Protein 1SHU (pdb70)

B-factor: mean 19.74, std 8.54, range [7.62, 65.79]

Radius of gyration: 14.67 Å; Cα contacts (8 Å, |Δi|>4): 367; chains: 1; bounding box: 39×36×39 Å

Solvent-accessible surface area: 8535 Å² total; per-residue (Å²): 156,75,101,165,48,3,10,0,0,0,0,0,0,43,0,34,54,0,39,144,13,18,96,31,0,20,58,7,0,52,68,0,7,117,112,13,85,54,106,96,12,91,0,0,0,0,1,0,2,48,100,23,59,64,54,8,82,35,19,19,74,61,51,131,8,63,100,2,21,94,31,0,124,168,26,92,19,107,42,103,17,60,0,33,61,0,0,113,35,0,6,92,25,0,120,191,44,34,8,132,190,27,18,5,3,0,0,0,0,0,0,1,78,34,111,66,121,12,36,69,98,0,56,131,18,0,143,56,0,80,70,21,40,5,27,0,3,0,0,2,0,69,107,45,88,82,54,12,0,43,125,0,3,59,45,139,139,37,16,34,38,28,119,46,70,146,84,4,24,129,21,0,27,80,33,1,79,91,46,31,88

Sequence (181 aa):
SCRRAFDLYFVLDKSGSVANNWIEIYNFVQQLAERFVSPEMRLSFIVFSSQATIILPLTGDRGKISKGLEDLKRVSPVGETYIHEGLKLANEQIQKAGGLKTSSIIIALTDGKLDGLVPSYAEKEAKISRSLGASVYCVGVLDFEQAQLERIADSKEQVFPVKGGFQALKGIINSILAQSC

Structure (mmCIF, N/CA/C/O backbone):
data_1SHU
#
_entry.id   1SHU
#
_cell.length_a   57.419
_cell.length_b   57.419
_cell.length_c   111.459
_cell.angle_alpha   90.00
_cell.angle_beta   90.00
_cell.angle_gamma   90.00
#
_symmetry.space_group_name_H-M   'P 41 21 2'
#
loop_
_entity.id
_entity.type
_entity.pdbx_description
1 polymer 'Anthrax toxin receptor 2'
2 non-polymer 'MAGNESIUM ION'
3 water water
#
loop_
_atom_site.group_PDB
_atom_site.id
_atom_site.type_symbol
_atom_site.label_atom_id
_atom_site.label_alt_id
_atom_site.label_comp_id
_atom_site.label_asym_id
_atom_site.label_entity_id
_atom_site.label_seq_id
_atom_site.pdbx_PDB_ins_code
_atom_site.Cartn_x
_atom_site.Cartn_y
_atom_site.Cartn_z
_atom_site.occupancy
_atom_site.B_iso_or_equiv
_atom_site.auth_seq_id
_atom_site.auth_comp_id
_atom_site.auth_asym_id
_atom_site.auth_atom_id
_atom_site.pdbx_PDB_model_num
ATOM 1 N N . SER A 1 2 ? 45.005 19.184 -21.303 1.00 19.31 38 SER X N 1
ATOM 2 C CA . SER A 1 2 ? 46.478 18.957 -21.191 1.00 17.49 38 SER X CA 1
ATOM 3 C C . SER A 1 2 ? 46.905 18.285 -19.898 1.00 16.73 38 SER X C 1
ATOM 4 O O . SER A 1 2 ? 46.186 18.326 -18.891 1.00 18.30 38 SER X O 1
ATOM 7 N N . CYS A 1 3 ? 48.108 17.722 -19.889 1.00 15.15 39 CYS X N 1
ATOM 8 C CA . CYS A 1 3 ? 48.641 17.074 -18.700 1.00 14.19 39 CYS X CA 1
ATOM 9 C C . CYS A 1 3 ? 48.903 18.108 -17.601 1.00 14.78 39 CYS X C 1
ATOM 10 O O . CYS A 1 3 ? 49.151 19.276 -17.889 1.00 15.33 39 CYS X O 1
ATOM 13 N N . ARG A 1 4 ? 48.811 17.663 -16.348 1.00 15.37 40 ARG X N 1
ATOM 14 C CA . ARG A 1 4 ? 48.967 18.538 -15.187 1.00 16.40 40 ARG X CA 1
ATOM 15 C C . ARG A 1 4 ? 50.057 18.034 -14.275 1.00 16.32 40 ARG X C 1
ATOM 16 O O . ARG A 1 4 ? 50.381 16.873 -14.292 1.00 16.46 40 ARG X O 1
ATOM 24 N N . ARG A 1 5 ? 50.644 18.941 -13.479 1.00 17.14 41 ARG X N 1
ATOM 25 C CA . ARG A 1 5 ? 51.558 18.557 -12.417 1.00 17.96 41 ARG X CA 1
ATOM 26 C C . ARG A 1 5 ? 51.012 18.895 -11.021 1.00 18.52 41 ARG X C 1
ATOM 27 O O . ARG A 1 5 ? 51.409 18.258 -10.070 1.00 21.68 41 ARG X O 1
ATOM 35 N N . ALA A 1 6 ? 50.148 19.887 -10.909 1.00 19.30 42 ALA X N 1
ATOM 36 C CA . ALA A 1 6 ? 49.650 20.361 -9.599 1.00 19.74 42 ALA X CA 1
ATOM 37 C C . ALA A 1 6 ? 48.286 19.741 -9.306 1.00 19.49 42 ALA X C 1
ATOM 38 O O . ALA A 1 6 ? 47.377 19.913 -10.091 1.00 20.28 42 ALA X O 1
ATOM 40 N N . PHE A 1 7 ? 48.174 19.032 -8.180 1.00 18.97 43 PHE X N 1
ATOM 41 C CA . PHE A 1 7 ? 46.900 18.499 -7.712 1.00 18.09 43 PHE X CA 1
ATOM 42 C C . PHE A 1 7 ? 46.683 18.841 -6.253 1.00 17.39 43 PHE X C 1
ATOM 43 O O . PHE A 1 7 ? 47.596 18.720 -5.443 1.00 18.01 43 PHE X O 1
ATOM 51 N N . ASP A 1 8 ? 45.430 19.133 -5.937 1.00 16.97 44 ASP X N 1
ATOM 52 C CA . ASP A 1 8 ? 44.987 19.357 -4.565 1.00 16.31 44 ASP X CA 1
ATOM 53 C C . ASP A 1 8 ? 44.011 18.214 -4.229 1.00 15.14 44 ASP X C 1
ATOM 54 O O . ASP A 1 8 ? 42.954 18.094 -4.874 1.00 14.83 44 ASP X O 1
ATOM 59 N N . LEU A 1 9 ? 44.410 17.411 -3.253 1.00 15.43 45 LEU X N 1
ATOM 60 C CA . LEU A 1 9 ? 43.654 16.210 -2.825 1.00 14.52 45 LEU X CA 1
ATOM 61 C C . LEU A 1 9 ? 42.950 16.443 -1.487 1.00 14.19 45 LEU X C 1
ATOM 62 O O . LEU A 1 9 ? 43.613 16.626 -0.464 1.00 15.28 45 LEU X O 1
ATOM 67 N N . TYR A 1 10 ? 41.615 16.392 -1.531 1.00 12.88 46 TYR X N 1
ATOM 68 C CA . TYR A 1 10 ? 40.735 16.588 -0.362 1.00 12.89 46 TYR X CA 1
ATOM 69 C C . TYR A 1 10 ? 40.186 15.242 0.097 1.00 12.34 46 TYR X C 1
ATOM 70 O O . TYR A 1 10 ? 39.375 14.637 -0.614 1.00 12.90 46 TYR X O 1
ATOM 79 N N . PHE A 1 11 ? 40.651 14.750 1.231 1.00 12.66 47 PHE X N 1
ATOM 80 C CA . PHE A 1 11 ? 40.158 13.514 1.859 1.00 12.49 47 PHE X CA 1
ATOM 81 C C . PHE A 1 11 ? 38.972 13.877 2.739 1.00 12.22 47 PHE X C 1
ATOM 82 O O . PHE A 1 11 ? 39.129 14.634 3.710 1.00 12.63 47 PHE X O 1
ATOM 90 N N . VAL A 1 12 ? 37.808 13.318 2.417 1.00 10.60 48 VAL X N 1
ATOM 91 C CA . VAL A 1 12 ? 36.551 13.576 3.146 1.00 10.52 48 VAL X CA 1
ATOM 92 C C . VAL A 1 12 ? 36.210 12.280 3.853 1.00 10.92 48 VAL X C 1
ATOM 93 O O . VAL A 1 12 ? 35.796 11.306 3.210 1.00 9.95 48 VAL X O 1
ATOM 97 N N . LEU A 1 13 ? 36.455 12.236 5.168 1.00 10.49 49 LEU X N 1
ATOM 98 C CA . LEU A 1 13 ? 36.538 10.985 5.891 1.00 10.80 49 LEU X CA 1
ATOM 99 C C . LEU A 1 13 ? 35.387 10.804 6.874 1.00 10.37 49 LEU X C 1
ATOM 100 O O . LEU A 1 13 ? 35.171 11.628 7.768 1.00 11.05 49 LEU X O 1
ATOM 105 N N . ASP A 1 14 ? 34.655 9.708 6.685 1.00 9.35 50 ASP X N 1
ATOM 106 C CA . ASP A 1 14 ? 33.531 9.303 7.547 1.00 10.17 50 ASP X CA 1
ATOM 107 C C . ASP A 1 14 ? 34.069 8.852 8.903 1.00 10.42 50 ASP X C 1
ATOM 108 O O . ASP A 1 14 ? 34.775 7.843 8.985 1.00 11.25 50 ASP X O 1
ATOM 113 N N . LYS A 1 15 ? 33.696 9.573 9.970 1.00 10.58 51 LYS X N 1
ATOM 114 C CA . LYS A 1 15 ? 33.942 9.127 11.344 1.00 11.58 51 LYS X CA 1
ATOM 115 C C . LYS A 1 15 ? 32.618 8.950 12.100 1.00 11.94 51 LYS X C 1
ATOM 116 O O . LYS A 1 15 ? 32.529 9.188 13.319 1.00 12.82 51 LYS X O 1
ATOM 122 N N . SER A 1 16 ? 31.595 8.514 11.382 1.00 10.64 52 SER X N 1
ATOM 123 C CA . SER A 1 16 ? 30.321 8.178 12.022 1.00 10.08 52 SER X CA 1
ATOM 124 C C . SER A 1 16 ? 30.400 6.845 12.762 1.00 10.73 52 SER X C 1
ATOM 125 O O . SER A 1 16 ? 31.299 6.058 12.578 1.00 11.60 52 SER X O 1
ATOM 128 N N . GLY A 1 17 ? 29.422 6.589 13.624 1.00 11.49 53 GLY X N 1
ATOM 129 C CA . GLY A 1 17 ? 29.432 5.368 14.396 1.00 11.31 53 GLY X CA 1
ATOM 130 C C . GLY A 1 17 ? 29.458 4.092 13.580 1.00 11.30 53 GLY X C 1
ATOM 131 O O . GLY A 1 17 ? 29.999 3.063 14.022 1.00 13.43 53 GLY X O 1
ATOM 132 N N . SER A 1 18 ? 28.839 4.101 12.400 1.00 10.56 54 SER X N 1
ATOM 133 C CA . SER A 1 18 ? 28.770 2.901 11.579 1.00 10.59 54 SER X CA 1
ATOM 134 C C . SER A 1 18 ? 30.148 2.403 11.113 1.00 12.02 54 SER X C 1
ATOM 135 O O . SER A 1 18 ? 30.283 1.232 10.807 1.00 12.30 54 SER X O 1
ATOM 138 N N . VAL A 1 19 ? 31.134 3.288 11.020 1.00 13.49 55 VAL X N 1
ATOM 139 C CA . VAL A 1 19 ? 32.490 2.893 10.592 1.00 15.14 55 VAL X CA 1
ATOM 140 C C . VAL A 1 19 ? 33.483 2.744 11.750 1.00 16.88 55 VAL X C 1
ATOM 141 O O . VAL A 1 19 ? 34.680 2.578 11.517 1.00 18.97 55 VAL X O 1
ATOM 145 N N . ALA A 1 20 ? 33.035 2.790 13.004 1.00 17.72 56 ALA X N 1
ATOM 146 C CA . ALA A 1 20 ? 33.971 2.875 14.122 1.00 19.69 56 ALA X CA 1
ATOM 147 C C . ALA A 1 20 ? 34.976 1.723 14.150 1.00 20.89 56 ALA X C 1
ATOM 148 O O . ALA A 1 20 ? 36.173 1.953 14.393 1.00 22.77 56 ALA X O 1
ATOM 150 N N . ASN A 1 21 ? 34.498 0.519 13.865 1.00 21.85 57 ASN X N 1
ATOM 151 C CA . ASN A 1 21 ? 35.329 -0.689 13.925 1.00 22.94 57 ASN X CA 1
ATOM 152 C C . ASN A 1 21 ? 36.307 -0.806 12.759 1.00 22.72 57 ASN X C 1
ATOM 153 O O . ASN A 1 21 ? 37.185 -1.691 12.765 1.00 24.66 57 ASN X O 1
ATOM 158 N N . ASN A 1 22 ? 36.152 0.055 11.751 1.00 21.27 58 ASN X N 1
ATOM 159 C CA . ASN A 1 22 ? 37.029 0.057 10.568 1.00 21.47 58 ASN X CA 1
ATOM 160 C C . ASN A 1 22 ? 37.782 1.376 10.356 1.00 19.99 58 ASN X C 1
ATOM 161 O O . ASN A 1 22 ? 38.273 1.648 9.261 1.00 19.46 58 ASN X O 1
ATOM 166 N N . TRP A 1 23 ? 37.923 2.177 11.394 1.00 19.95 59 TRP X N 1
ATOM 167 C CA . TRP A 1 23 ? 38.601 3.459 11.260 1.00 19.24 59 TRP X CA 1
ATOM 168 C C . TRP A 1 23 ? 40.076 3.267 10.846 1.00 19.96 59 TRP X C 1
ATOM 169 O O . TRP A 1 23 ? 40.626 4.068 10.086 1.00 20.07 59 TRP X O 1
ATOM 180 N N . ILE A 1 24 ? 40.685 2.203 11.347 1.00 21.13 60 ILE X N 1
ATOM 181 C CA . ILE A 1 24 ? 42.048 1.826 10.966 1.00 21.83 60 ILE X CA 1
ATOM 182 C C . ILE A 1 24 ? 42.220 1.697 9.454 1.00 21.34 60 ILE X C 1
ATOM 183 O O . ILE A 1 24 ? 43.228 2.157 8.919 1.00 21.32 60 ILE X O 1
ATOM 188 N N . GLU A 1 25 ? 41.260 1.094 8.764 1.00 21.02 61 GLU X N 1
ATOM 189 C CA . GLU A 1 25 ? 41.328 0.955 7.299 1.00 20.83 61 GLU X CA 1
ATOM 190 C C . GLU A 1 25 ? 41.321 2.296 6.623 1.00 19.35 61 GLU X C 1
ATOM 191 O O . GLU A 1 25 ? 41.935 2.450 5.578 1.00 18.95 61 GLU X O 1
ATOM 197 N N . ILE A 1 26 ? 40.514 3.223 7.142 1.00 17.71 62 ILE X N 1
ATOM 198 C CA . ILE A 1 26 ? 40.386 4.557 6.577 1.00 16.85 62 ILE X CA 1
ATOM 199 C C . ILE A 1 26 ? 41.693 5.312 6.753 1.00 17.10 62 ILE X C 1
ATOM 200 O O . ILE A 1 26 ? 42.229 5.841 5.800 1.00 15.34 62 ILE X O 1
ATOM 205 N N . TYR A 1 27 ? 42.187 5.337 7.988 1.00 17.23 63 TYR X N 1
ATOM 206 C CA . TYR A 1 27 ? 43.451 5.958 8.311 1.00 17.83 63 TYR X CA 1
ATOM 207 C C . TYR A 1 27 ? 44.584 5.406 7.436 1.00 17.35 63 TYR X C 1
ATOM 208 O O . TYR A 1 27 ? 45.319 6.199 6.848 1.00 17.40 63 TYR X O 1
ATOM 217 N N . ASN A 1 28 ? 44.688 4.084 7.336 1.00 17.62 64 ASN X N 1
ATOM 218 C CA . ASN A 1 28 ? 45.758 3.438 6.565 1.00 18.94 64 ASN X CA 1
ATOM 219 C C . ASN A 1 28 ? 45.711 3.835 5.094 1.00 18.75 64 ASN X C 1
ATOM 220 O O . ASN A 1 28 ? 46.757 4.076 4.476 1.00 19.00 64 ASN X O 1
ATOM 225 N N . PHE A 1 29 ? 44.515 3.939 4.523 1.00 17.95 65 PHE X N 1
ATOM 226 C CA . PHE A 1 29 ? 44.387 4.381 3.130 1.00 17.09 65 PHE X CA 1
ATOM 227 C C . PHE A 1 29 ? 44.937 5.781 2.954 1.00 16.41 65 PHE X C 1
ATOM 228 O O . PHE A 1 29 ? 45.662 6.088 2.002 1.00 16.16 65 PHE X O 1
ATOM 236 N N . VAL A 1 30 ? 44.549 6.665 3.844 1.00 15.98 66 VAL X N 1
ATOM 237 C CA . VAL A 1 30 ? 44.965 8.053 3.790 1.00 15.89 66 VAL X CA 1
ATOM 238 C C . VAL A 1 30 ? 46.481 8.159 3.960 1.00 17.37 66 VAL X C 1
ATOM 239 O O . VAL A 1 30 ? 47.139 8.867 3.194 1.00 17.57 66 VAL X O 1
ATOM 243 N N . GLN A 1 31 ? 47.018 7.435 4.921 1.00 17.91 67 GLN X N 1
ATOM 244 C CA . GLN A 1 31 ? 48.462 7.494 5.150 1.00 18.60 67 GLN X CA 1
ATOM 245 C C . GLN A 1 31 ? 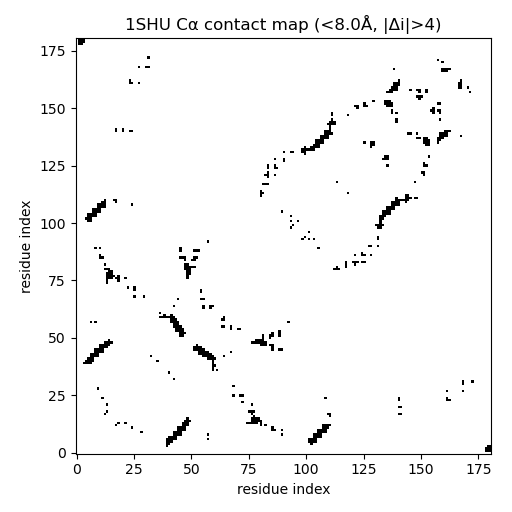49.202 6.974 3.912 1.00 19.00 67 GLN X C 1
ATOM 246 O O . GLN A 1 31 ? 50.203 7.561 3.499 1.00 18.45 67 GLN X O 1
ATOM 252 N N . GLN A 1 3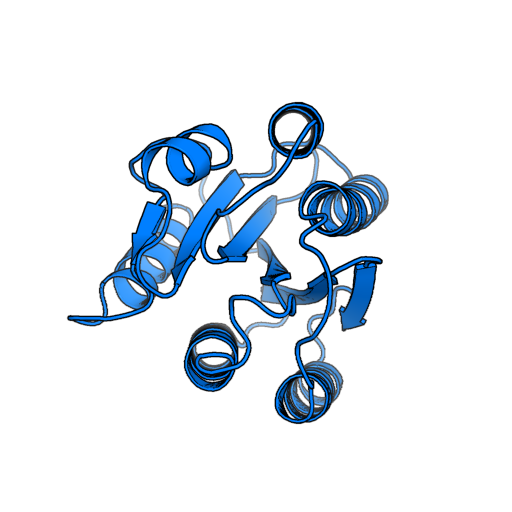2 ? 48.719 5.885 3.322 1.00 19.59 68 GLN X N 1
ATOM 253 C CA . GLN A 1 32 ? 49.386 5.302 2.144 1.00 20.48 68 GLN X CA 1
ATOM 254 C C . GLN A 1 32 ? 49.354 6.233 0.935 1.00 20.69 68 GLN X C 1
ATOM 255 O O . GLN A 1 32 ? 50.338 6.325 0.195 1.00 20.11 68 GLN X O 1
ATOM 261 N N . LEU A 1 33 ? 48.260 6.953 0.711 1.00 20.68 69 LEU X N 1
ATOM 262 C CA . LEU A 1 33 ? 48.196 7.849 -0.444 1.00 21.02 69 LEU X CA 1
ATOM 263 C C . LEU A 1 33 ? 49.053 9.090 -0.223 1.00 21.03 69 LEU X C 1
ATOM 264 O O . LEU A 1 33 ? 49.726 9.555 -1.141 1.00 20.61 69 LEU X O 1
ATOM 269 N N . ALA A 1 34 ? 49.077 9.587 1.007 1.00 21.69 70 ALA X N 1
ATOM 270 C CA . ALA A 1 34 ? 49.965 10.690 1.394 1.00 22.60 70 ALA X CA 1
ATOM 271 C C . ALA A 1 34 ? 51.433 10.324 1.181 1.00 23.29 70 ALA X C 1
ATOM 272 O O . ALA A 1 34 ? 52.220 11.131 0.676 1.00 23.53 70 ALA X O 1
ATOM 274 N N . GLU A 1 35 ? 51.763 9.083 1.522 1.00 23.69 71 GLU X N 1
ATOM 275 C CA . GLU A 1 35 ? 53.122 8.559 1.414 1.00 24.32 71 GLU X CA 1
ATOM 276 C C . GLU A 1 35 ? 53.532 8.510 -0.045 1.00 23.82 71 GLU X C 1
ATOM 277 O O . GLU A 1 35 ? 54.679 8.822 -0.378 1.00 23.90 71 GLU X O 1
ATOM 283 N N . ARG A 1 36 ? 52.595 8.110 -0.912 1.00 22.67 72 ARG X N 1
ATOM 284 C CA . ARG A 1 36 ? 52.846 8.052 -2.347 1.00 22.83 72 ARG X CA 1
ATOM 285 C C . ARG A 1 36 ? 53.133 9.423 -2.970 1.00 23.30 72 ARG X C 1
ATOM 286 O O . ARG A 1 36 ? 53.997 9.543 -3.832 1.00 22.82 72 ARG X O 1
ATOM 294 N N . PHE A 1 37 ? 52.400 10.444 -2.551 1.00 24.31 73 PHE X N 1
ATOM 295 C CA . PHE A 1 37 ? 52.449 11.744 -3.195 1.00 25.89 73 PHE X CA 1
ATOM 296 C C . PHE A 1 37 ? 53.024 12.801 -2.261 1.00 27.54 73 PHE X C 1
ATOM 297 O O . PHE A 1 37 ? 52.275 13.413 -1.496 1.00 27.26 73 PHE X O 1
ATOM 305 N N . VAL A 1 38 ? 54.338 13.030 -2.358 1.00 29.60 74 VAL X N 1
ATOM 306 C CA . VAL A 1 38 ? 55.070 13.900 -1.433 1.00 31.66 74 VAL X CA 1
ATOM 307 C C . VAL A 1 38 ? 55.505 15.273 -2.046 1.00 33.15 74 VAL X C 1
ATOM 308 O O . VAL A 1 38 ? 55.876 16.185 -1.308 1.00 33.97 74 VAL X O 1
ATOM 312 N N . SER A 1 39 ? 55.414 15.441 -3.363 1.00 34.37 75 SER X N 1
ATOM 313 C CA . SER A 1 39 ? 55.712 16.732 -4.011 1.00 35.16 75 SER X CA 1
ATOM 314 C C . SER A 1 39 ? 54.951 17.896 -3.378 1.00 35.37 75 SER X C 1
ATOM 315 O O . SER A 1 39 ? 53.819 17.724 -2.940 1.00 35.64 75 SER X O 1
ATOM 318 N N . PRO A 1 40 ? 55.545 19.091 -3.349 1.00 35.47 76 PRO X N 1
ATOM 319 C CA . PRO A 1 40 ? 54.854 20.269 -2.821 1.00 35.22 76 PRO X CA 1
ATOM 320 C C . PRO A 1 40 ? 53.708 20.727 -3.702 1.00 34.45 76 PRO X C 1
ATOM 321 O O . PRO A 1 40 ? 52.757 21.340 -3.190 1.00 35.04 76 PRO X O 1
ATOM 325 N N . GLU A 1 41 ? 53.827 20.467 -5.008 1.00 33.76 77 GLU X N 1
ATOM 326 C CA . GLU A 1 41 ? 52.735 20.677 -5.949 1.00 32.61 77 GLU X CA 1
ATOM 327 C C . GLU A 1 41 ? 51.595 19.661 -5.765 1.00 30.24 77 GLU X C 1
ATOM 328 O O . GLU A 1 41 ? 50.570 19.799 -6.421 1.00 29.42 77 GLU X O 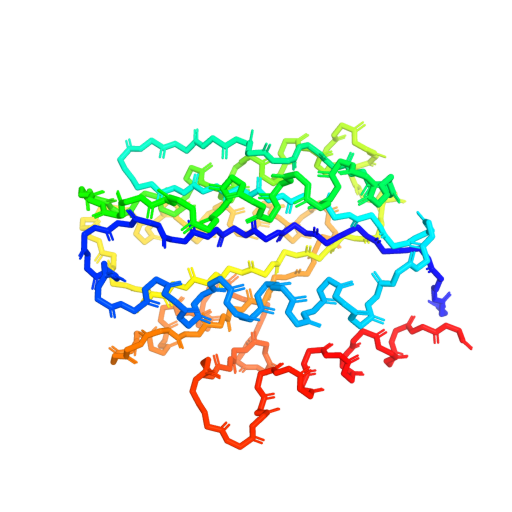1
ATOM 334 N N . MET A 1 42 ? 51.784 18.655 -4.900 1.00 27.99 78 MET X N 1
ATOM 335 C CA . MET A 1 42 ? 50.674 17.820 -4.383 1.00 26.19 78 MET X CA 1
ATOM 336 C C . MET A 1 42 ? 50.196 18.225 -2.973 1.00 24.40 78 MET X C 1
ATOM 337 O O . MET A 1 42 ? 50.691 17.704 -1.974 1.00 26.19 78 MET X O 1
ATOM 342 N N . ARG A 1 43 ? 49.202 19.084 -2.899 1.00 21.05 79 ARG X N 1
ATOM 343 C CA . ARG A 1 43 ? 48.705 19.569 -1.599 1.00 19.08 79 ARG X CA 1
ATOM 344 C C . ARG A 1 43 ? 47.601 18.638 -1.122 1.00 18.25 79 ARG X C 1
ATOM 345 O O . ARG A 1 43 ? 46.774 18.207 -1.931 1.00 18.76 79 ARG X O 1
ATOM 353 N N . LEU A 1 44 ? 47.594 18.404 0.187 1.00 17.26 80 LEU X N 1
ATOM 354 C CA . LEU A 1 44 ? 46.572 17.572 0.865 1.00 16.34 80 LEU X CA 1
ATOM 355 C C . LEU A 1 44 ? 45.773 18.358 1.873 1.00 16.82 80 LEU X C 1
ATOM 356 O O . LEU A 1 44 ? 46.332 19.216 2.582 1.00 17.88 80 LEU X O 1
ATOM 361 N N . SER A 1 45 ? 44.495 17.978 2.009 1.00 15.71 81 SER X N 1
ATOM 362 C CA . SER A 1 45 ? 43.589 18.438 3.083 1.00 15.18 81 SER X CA 1
ATOM 363 C C . SER A 1 45 ? 42.825 17.242 3.663 1.00 16.20 81 SER X C 1
ATOM 364 O O . SER A 1 45 ? 42.398 16.380 2.914 1.00 16.60 81 SER X O 1
ATOM 367 N N . PHE A 1 46 ? 42.721 17.177 4.989 1.00 15.07 82 PHE X N 1
ATOM 368 C CA . PHE A 1 46 ? 41.931 16.135 5.683 1.00 14.97 82 PHE X CA 1
ATOM 369 C C . PHE A 1 46 ? 40.693 16.763 6.314 1.00 15.06 82 PHE X C 1
ATOM 370 O O . PHE A 1 46 ? 40.786 17.734 7.101 1.00 15.22 82 PHE X O 1
ATOM 378 N N . ILE A 1 47 ? 39.533 16.208 5.995 1.00 14.37 83 ILE X N 1
ATOM 379 C CA . ILE A 1 47 ? 38.236 16.631 6.512 1.00 14.13 83 ILE X CA 1
ATOM 380 C C . ILE A 1 47 ? 37.570 15.414 7.126 1.00 13.94 83 ILE X C 1
ATOM 381 O O . ILE A 1 47 ? 37.628 14.329 6.565 1.00 14.02 83 ILE X O 1
ATOM 386 N N . VAL A 1 48 ? 37.009 15.585 8.326 1.00 12.92 84 VAL X N 1
ATOM 387 C CA . VAL A 1 48 ? 36.223 14.504 8.933 1.00 13.37 84 VAL X CA 1
ATOM 388 C C . VAL A 1 48 ? 34.774 14.939 9.114 1.00 12.83 84 VAL X C 1
ATOM 389 O O . VAL A 1 48 ? 34.457 16.133 9.202 1.00 13.13 84 VAL X O 1
ATOM 393 N N . PHE A 1 49 ? 33.870 13.943 9.093 1.00 11.34 85 PHE X N 1
ATOM 394 C CA . PHE A 1 49 ? 32.447 14.243 9.294 1.00 10.66 85 PHE X CA 1
ATOM 395 C C . PHE A 1 49 ? 31.747 13.118 10.033 1.00 10.97 85 PHE X C 1
ATOM 396 O O . PHE A 1 49 ? 32.036 11.952 9.862 1.00 10.87 85 PHE X O 1
ATOM 404 N N . SER A 1 50 ? 30.842 13.541 10.893 1.00 10.80 86 SER X N 1
ATOM 405 C CA . SER A 1 50 ? 29.807 12.665 11.461 1.00 11.11 86 SER X CA 1
ATOM 406 C C . SER A 1 50 ? 28.518 13.497 11.563 1.00 10.96 86 SER X C 1
ATOM 407 O O . SER A 1 50 ? 27.879 13.770 10.552 1.00 10.94 86 SER X O 1
ATOM 410 N N . SER A 1 51 ? 28.136 13.933 12.771 1.00 11.97 87 SER X N 1
ATOM 411 C CA . SER A 1 51 ? 26.973 14.804 12.925 1.00 13.19 87 SER X CA 1
ATOM 412 C C . SER A 1 51 ? 27.357 16.282 12.766 1.00 14.57 87 SER X C 1
ATOM 413 O O . SER A 1 51 ? 26.511 17.169 12.866 1.00 15.34 87 SER X O 1
ATOM 416 N N . GLN A 1 52 ? 28.655 16.516 12.551 1.00 15.94 88 GLN X N 1
ATOM 417 C CA . GLN A 1 52 ? 29.208 17.820 12.210 1.00 17.12 88 GLN X CA 1
ATOM 418 C C . GLN A 1 52 ? 30.512 17.537 11.440 1.00 17.69 88 GLN X C 1
ATOM 419 O O . GLN A 1 52 ? 31.032 16.423 11.494 1.00 19.33 88 GLN X O 1
ATOM 425 N N . ALA A 1 53 ? 31.043 18.534 10.743 1.00 16.22 89 ALA X N 1
ATOM 426 C CA . ALA A 1 53 ? 32.241 18.298 9.945 1.00 15.41 89 ALA X CA 1
ATOM 427 C C . ALA A 1 53 ? 33.306 19.306 10.329 1.00 16.10 89 ALA X C 1
ATOM 428 O O . ALA A 1 53 ? 32.964 20.414 10.719 1.00 17.52 89 ALA X O 1
ATOM 430 N N . THR A 1 54 ? 34.571 18.908 10.224 1.00 16.13 90 THR X N 1
ATOM 431 C CA . THR A 1 54 ? 35.695 19.778 10.542 1.00 18.24 90 THR X CA 1
ATOM 432 C C . THR A 1 54 ? 36.883 19.513 9.623 1.00 18.36 90 THR X C 1
ATOM 433 O O . THR A 1 54 ? 37.162 18.384 9.236 1.00 16.70 90 THR X O 1
ATOM 437 N N . ILE A 1 55 ? 37.591 20.594 9.328 1.00 19.49 91 ILE X N 1
ATOM 438 C CA . ILE A 1 55 ? 38.847 20.565 8.600 1.00 20.38 91 ILE X CA 1
ATOM 439 C C . ILE A 1 55 ? 39.967 20.262 9.594 1.00 20.06 91 ILE X C 1
ATOM 440 O O . ILE A 1 55 ? 40.363 21.151 10.375 1.00 22.47 91 ILE X O 1
ATOM 445 N N . ILE A 1 56 ? 40.437 19.024 9.638 1.00 20.12 92 ILE X N 1
ATOM 446 C CA . ILE A 1 56 ? 41.554 18.619 10.481 1.00 20.03 92 ILE X CA 1
ATOM 447 C C . ILE A 1 56 ? 42.890 19.187 9.976 1.00 19.79 92 ILE X C 1
ATOM 448 O O . ILE A 1 56 ? 43.706 19.702 10.771 1.00 20.33 92 ILE X O 1
ATOM 453 N N . LEU A 1 57 ? 43.119 19.048 8.666 1.00 19.27 93 LEU X N 1
ATOM 454 C CA . LEU A 1 57 ? 44.300 19.562 7.994 1.00 19.09 93 LEU X CA 1
ATOM 455 C C . LEU A 1 57 ? 43.829 20.446 6.875 1.00 18.51 93 LEU X C 1
ATOM 456 O O . LEU A 1 57 ? 43.387 19.961 5.831 1.00 17.35 93 LEU X O 1
ATOM 461 N N . PRO A 1 58 ? 43.921 21.766 7.027 1.00 18.85 94 PRO X N 1
ATOM 462 C CA . PRO A 1 58 ? 43.726 22.675 5.908 1.00 18.64 94 PRO X CA 1
ATOM 463 C C . PRO A 1 58 ? 44.742 22.411 4.780 1.00 18.49 94 PRO X C 1
ATOM 464 O O . PRO A 1 58 ? 45.855 21.948 5.048 1.00 18.36 94 PRO X O 1
ATOM 468 N N . LEU A 1 59 ? 44.279 22.611 3.553 1.00 18.52 95 LEU X N 1
ATOM 469 C CA . LEU A 1 59 ? 45.030 22.303 2.341 1.00 18.77 95 LEU X CA 1
ATOM 470 C C . LEU A 1 59 ? 46.445 22.826 2.436 1.00 19.36 95 LEU X C 1
ATOM 471 O O . LEU A 1 59 ? 46.635 24.020 2.681 1.00 22.25 95 LEU X O 1
ATOM 476 N N . THR A 1 60 ? 47.411 21.936 2.262 1.00 19.75 96 THR X N 1
ATOM 477 C CA . THR A 1 60 ? 48.832 22.294 2.398 1.00 20.09 96 THR X CA 1
ATOM 478 C C . THR A 1 60 ? 49.759 21.282 1.728 1.00 20.97 96 THR X C 1
ATOM 479 O O . THR A 1 60 ? 49.462 20.099 1.608 1.00 19.40 96 THR X O 1
ATOM 483 N N . GLY A 1 61 ? 50.925 21.759 1.304 1.00 21.85 97 GLY X N 1
ATOM 484 C CA . GLY A 1 61 ? 52.001 20.896 0.876 1.00 22.88 97 GLY X CA 1
ATOM 485 C C . GLY A 1 61 ? 53.118 20.723 1.889 1.00 23.53 97 GLY X C 1
ATOM 486 O O . GLY A 1 61 ? 54.077 19.999 1.628 1.00 24.17 97 GLY X O 1
ATOM 487 N N . ASP A 1 62 ? 52.982 21.343 3.063 1.00 23.90 98 ASP X N 1
ATOM 488 C CA . ASP A 1 62 ? 54.001 21.232 4.092 1.00 24.42 98 ASP X CA 1
ATOM 489 C C . ASP A 1 62 ? 53.906 19.876 4.725 1.00 24.85 98 ASP X C 1
ATOM 490 O O . ASP A 1 62 ? 52.887 19.547 5.364 1.00 24.08 98 ASP X O 1
ATOM 495 N N . ARG A 1 63 ? 54.942 19.072 4.575 1.00 25.98 99 ARG X N 1
ATOM 496 C CA . ARG A 1 63 ? 54.903 17.701 5.083 1.00 27.26 99 ARG X CA 1
ATOM 497 C C . ARG A 1 63 ? 54.953 17.586 6.625 1.00 26.44 99 ARG X C 1
ATOM 498 O O . ARG A 1 63 ? 54.539 16.571 7.181 1.00 26.34 99 ARG X O 1
ATOM 506 N N . GLY A 1 64 ? 55.444 18.605 7.327 1.00 25.18 100 GLY X N 1
ATOM 507 C CA . GLY A 1 64 ? 55.393 18.596 8.782 1.00 24.10 100 GLY X CA 1
ATOM 508 C C . GLY A 1 64 ? 53.943 18.664 9.283 1.00 23.09 100 GLY X C 1
ATOM 509 O O . GLY A 1 64 ? 53.529 17.908 10.173 1.00 23.02 100 GLY X O 1
ATOM 510 N N . LYS A 1 65 ? 53.195 19.588 8.707 1.00 22.21 101 LYS X N 1
ATOM 511 C CA . LYS A 1 65 ? 51.762 19.719 8.946 1.00 22.03 101 LYS X CA 1
ATOM 512 C C . LYS A 1 65 ? 51.041 18.447 8.520 1.00 21.78 101 LYS X C 1
ATOM 513 O O . LYS A 1 65 ? 50.132 18.013 9.216 1.00 21.41 101 LYS X O 1
ATOM 519 N N . ILE A 1 66 ? 51.432 17.835 7.406 1.00 21.92 102 ILE X N 1
ATOM 520 C CA . ILE A 1 66 ? 50.751 16.613 6.963 1.00 21.46 102 ILE X CA 1
ATOM 521 C C . ILE A 1 66 ? 50.996 15.505 7.973 1.00 22.26 102 ILE X C 1
ATOM 522 O O . ILE A 1 66 ? 50.067 14.776 8.338 1.00 20.78 102 ILE X O 1
ATOM 527 N N . SER A 1 67 ? 52.218 15.415 8.487 1.00 22.74 103 SER X N 1
ATOM 528 C CA . SER A 1 67 ? 52.550 14.425 9.487 1.00 24.19 103 SER X CA 1
ATOM 529 C C . SER A 1 67 ? 51.664 14.551 10.732 1.00 23.94 103 SER X C 1
ATOM 530 O O . SER A 1 67 ? 51.242 13.519 11.304 1.00 23.82 103 SER X O 1
ATOM 533 N N . LYS A 1 68 ? 51.416 15.799 11.141 1.00 23.87 104 LYS X N 1
ATOM 534 C CA . LYS A 1 68 ? 50.638 16.116 12.337 1.00 24.10 104 LYS X CA 1
ATOM 535 C C . LYS A 1 68 ? 49.175 15.854 12.046 1.00 22.99 104 LYS X C 1
ATOM 536 O O . LYS A 1 68 ? 48.448 15.382 12.917 1.00 22.54 104 LYS X O 1
ATOM 542 N N . GLY A 1 69 ? 48.758 16.130 10.817 1.00 22.52 105 GLY X N 1
ATOM 543 C CA . GLY A 1 69 ? 47.394 15.846 10.394 1.00 21.50 105 GLY X CA 1
ATOM 544 C C . GLY A 1 69 ? 47.105 14.367 10.496 1.00 21.56 105 GLY X C 1
ATOM 545 O O . GLY A 1 69 ? 46.025 14.001 10.937 1.00 19.77 105 GLY X O 1
ATOM 546 N N . LEU A 1 70 ? 48.061 13.531 10.103 1.00 20.89 106 LEU X N 1
ATOM 547 C CA . LEU A 1 70 ? 47.970 12.086 10.225 1.00 21.74 106 LEU X CA 1
ATOM 548 C C . LEU A 1 70 ? 47.938 11.636 11.696 1.00 22.60 106 LEU X C 1
ATOM 549 O O . LEU A 1 70 ? 47.195 10.727 12.049 1.00 22.54 106 LEU X O 1
ATOM 554 N N . GLU A 1 71 ? 48.757 12.251 12.549 1.00 23.65 107 GLU X N 1
ATOM 555 C CA . GLU A 1 71 ? 48.711 11.969 13.986 1.00 25.10 107 GLU X CA 1
ATOM 556 C C . GLU A 1 71 ? 47.313 12.246 14.555 1.00 24.20 107 GLU X C 1
ATOM 557 O O . GLU A 1 71 ? 46.788 11.432 15.338 1.00 24.30 107 GLU X O 1
ATOM 563 N N . ASP A 1 72 ? 46.744 13.390 14.170 1.00 23.77 108 ASP X N 1
ATOM 564 C CA . ASP A 1 72 ? 45.381 13.784 14.557 1.00 23.93 108 ASP X CA 1
ATOM 565 C C . ASP A 1 72 ? 44.341 12.796 14.044 1.00 23.49 108 ASP X C 1
ATOM 566 O O . ASP A 1 72 ? 43.395 12.452 14.767 1.00 23.27 108 ASP X O 1
ATOM 571 N N . LEU A 1 73 ? 44.482 12.348 12.795 1.00 22.68 109 LEU X N 1
ATOM 572 C CA . LEU A 1 73 ? 43.517 11.376 12.262 1.00 21.86 109 LEU X CA 1
ATOM 573 C C . LEU A 1 73 ? 43.610 10.043 12.963 1.00 22.80 109 LEU X C 1
ATOM 574 O O . LEU A 1 73 ? 42.622 9.332 13.096 1.00 22.79 109 LEU X O 1
ATOM 579 N N . LYS A 1 74 ? 44.811 9.695 13.418 1.00 23.04 110 LYS X N 1
ATOM 580 C CA . LYS A 1 74 ? 45.063 8.394 13.997 1.00 24.90 110 LYS X CA 1
ATOM 581 C C . LYS A 1 74 ? 44.289 8.225 15.321 1.00 24.57 110 LYS X C 1
ATOM 582 O O . LYS A 1 74 ? 43.894 7.111 15.661 1.00 25.75 110 LYS X O 1
ATOM 588 N N . ARG A 1 75 ? 44.072 9.340 16.022 1.00 25.34 111 ARG X N 1
ATOM 589 C CA . ARG A 1 75 ? 43.378 9.370 17.312 1.00 26.21 111 ARG X CA 1
ATOM 590 C C . ARG A 1 75 ? 41.851 9.560 17.224 1.00 25.63 111 ARG X C 1
ATOM 591 O O . ARG A 1 75 ? 41.161 9.665 18.256 1.00 25.94 111 ARG X O 1
ATOM 599 N N . VAL A 1 76 ? 41.309 9.619 16.012 1.00 23.91 112 VAL X N 1
ATOM 600 C CA . VAL A 1 76 ? 39.883 9.906 15.860 1.00 23.10 112 VAL X CA 1
ATOM 601 C C . VAL A 1 76 ? 39.080 8.781 16.455 1.00 22.42 112 VAL X C 1
ATOM 602 O O . VAL A 1 76 ? 39.437 7.608 16.297 1.00 22.66 112 VAL X O 1
ATOM 606 N N . SER A 1 77 ? 37.970 9.141 17.116 1.00 22.30 113 SER X N 1
ATOM 607 C CA . SER A 1 77 ? 37.055 8.177 17.715 1.00 22.57 113 SER X CA 1
ATOM 608 C C . SER A 1 77 ? 35.665 8.256 17.076 1.00 20.37 113 SER X C 1
ATOM 609 O O . SER A 1 77 ? 34.874 9.110 17.468 1.00 20.54 113 SER X O 1
ATOM 612 N N . PRO A 1 78 ? 35.377 7.436 16.065 1.00 18.61 114 PRO X N 1
ATOM 613 C CA . PRO A 1 78 ? 34.108 7.618 15.348 1.00 17.30 114 PRO X CA 1
ATOM 614 C C . PRO A 1 78 ? 32.876 7.342 16.207 1.00 15.69 114 PRO X C 1
ATOM 615 O O . PRO A 1 78 ? 32.819 6.391 17.006 1.00 17.31 114 PRO X O 1
ATOM 619 N N . VAL A 1 79 ? 31.870 8.163 15.977 1.00 13.63 115 VAL X N 1
ATOM 620 C CA . VAL A 1 79 ? 30.640 8.134 16.756 1.00 12.62 115 VAL X CA 1
ATOM 621 C C . VAL A 1 79 ? 29.613 8.999 16.011 1.00 11.90 115 VAL X C 1
ATOM 622 O O . VAL A 1 79 ? 29.978 9.910 15.282 1.00 12.82 115 VAL X O 1
ATOM 626 N N . GLY A 1 80 ? 28.332 8.739 16.215 1.00 10.97 116 GLY X N 1
ATOM 627 C CA . GLY A 1 80 ? 27.280 9.599 15.726 1.00 10.72 116 GLY X CA 1
ATOM 628 C C . GLY A 1 80 ? 26.850 9.377 14.300 1.00 9.67 116 GLY X C 1
ATOM 629 O O . GLY A 1 80 ? 27.171 8.360 13.688 1.00 10.38 116 GLY X O 1
ATOM 630 N N . GLU A 1 81 ? 26.078 10.341 13.801 1.00 10.23 117 GLU X N 1
ATOM 631 C CA . GLU A 1 81 ? 25.380 10.233 12.532 1.00 9.48 117 GLU X CA 1
ATOM 632 C C . GLU A 1 81 ? 26.306 10.575 11.354 1.00 9.39 117 GLU X C 1
ATOM 633 O O . GLU A 1 81 ? 27.499 10.833 11.551 1.00 10.57 117 GLU X O 1
ATOM 639 N N . THR A 1 82 ? 25.759 10.519 10.133 1.00 9.19 118 THR X N 1
ATOM 640 C CA . THR A 1 82 ? 26.586 10.465 8.911 1.00 9.05 118 THR X CA 1
ATOM 641 C C . THR A 1 82 ? 26.208 11.588 7.920 1.00 9.46 118 THR X C 1
ATOM 642 O O . THR A 1 82 ? 25.536 11.362 6.924 1.00 9.43 118 THR X O 1
ATOM 646 N N . TYR A 1 83 ? 26.676 12.799 8.191 1.00 10.01 119 TYR X N 1
ATOM 647 C CA . TYR A 1 83 ? 26.295 13.965 7.373 1.00 10.51 119 TYR X CA 1
ATOM 648 C C . TYR A 1 83 ? 27.402 14.243 6.342 1.00 9.64 119 TYR X C 1
ATOM 649 O O . TYR A 1 83 ? 28.137 15.239 6.390 1.00 10.03 119 TYR X O 1
ATOM 658 N N . ILE A 1 84 ? 27.488 13.354 5.369 1.00 8.98 120 ILE X N 1
ATOM 659 C CA . ILE A 1 84 ? 28.543 13.430 4.348 1.00 9.35 120 ILE X CA 1
ATOM 660 C C . ILE A 1 84 ? 28.486 14.740 3.569 1.00 9.84 120 ILE X C 1
ATOM 661 O O . ILE A 1 84 ? 29.532 15.256 3.158 1.00 9.78 120 ILE X O 1
ATOM 666 N N . HIS A 1 85 ? 27.290 15.272 3.389 1.00 9.63 121 HIS X N 1
ATOM 667 C CA . HIS A 1 85 ? 27.123 16.553 2.673 1.00 10.64 121 HIS X CA 1
ATOM 668 C C . HIS A 1 85 ? 27.923 17.666 3.362 1.00 11.48 121 HIS X C 1
ATOM 669 O O . HIS A 1 85 ? 28.498 18.530 2.689 1.00 12.80 121 HIS X O 1
ATOM 676 N N . GLU A 1 86 ? 28.007 17.655 4.685 1.00 11.67 122 GLU X N 1
ATOM 677 C CA . GLU A 1 86 ? 28.812 18.660 5.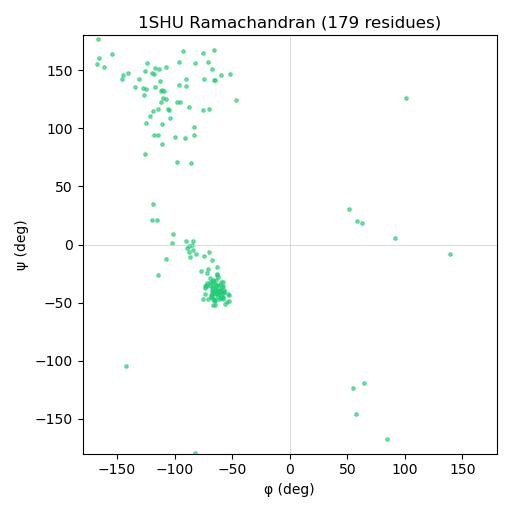400 1.00 12.42 122 GLU X CA 1
ATOM 678 C C . GLU A 1 86 ? 30.304 18.506 5.142 1.00 11.87 122 GLU X C 1
ATOM 679 O O . GLU A 1 86 ? 31.039 19.505 5.066 1.00 13.36 122 GLU X O 1
ATOM 685 N N . GLY A 1 87 ? 30.814 17.286 5.035 1.00 11.60 123 GLY X N 1
ATOM 686 C CA . GLY A 1 87 ? 32.210 17.101 4.712 1.00 12.43 123 GLY X CA 1
ATOM 687 C C . GLY A 1 87 ? 32.506 17.546 3.285 1.00 12.14 123 GLY X C 1
ATOM 688 O O . GLY A 1 87 ? 33.519 18.239 3.043 1.00 13.18 123 GLY X O 1
ATOM 689 N N . LEU A 1 88 ? 31.639 17.195 2.334 1.00 12.34 124 LEU X N 1
ATOM 690 C CA . LEU A 1 88 ? 31.822 17.615 0.936 1.00 12.94 124 LEU X CA 1
ATOM 691 C C . LEU A 1 88 ? 31.807 19.126 0.861 1.00 14.36 124 LEU X C 1
ATOM 692 O O . LEU A 1 88 ? 32.594 19.709 0.103 1.00 14.39 124 LEU X O 1
ATOM 697 N N . LYS A 1 89 ? 30.943 19.782 1.639 1.00 15.04 125 LYS X N 1
ATOM 698 C CA . LYS A 1 89 ? 30.839 21.255 1.584 1.00 16.12 125 LYS X CA 1
ATOM 699 C C . LYS A 1 89 ? 32.137 21.904 2.061 1.00 16.27 125 LYS X C 1
ATOM 700 O O . LYS A 1 89 ? 32.547 22.911 1.469 1.00 16.84 125 LYS X O 1
ATOM 706 N N . LEU A 1 90 ? 32.854 21.326 3.015 1.00 15.55 126 LEU X N 1
ATOM 707 C CA . LEU A 1 90 ? 34.128 21.910 3.475 1.00 16.96 126 LEU X CA 1
ATOM 708 C C . LEU A 1 90 ? 35.210 21.748 2.415 1.00 16.86 126 LEU X C 1
ATOM 709 O O . LEU A 1 90 ? 36.078 22.599 2.263 1.00 17.85 126 LEU X O 1
ATOM 714 N N . ALA A 1 91 ? 35.174 20.664 1.644 1.00 15.39 127 ALA X N 1
ATOM 715 C CA . ALA A 1 91 ? 36.073 20.542 0.516 1.00 15.60 127 ALA X CA 1
ATOM 716 C C . ALA A 1 91 ? 35.724 21.624 -0.505 1.00 14.99 127 ALA X C 1
ATOM 717 O O . ALA A 1 91 ? 36.635 22.326 -1.006 1.00 15.52 127 ALA X O 1
ATOM 719 N N . ASN A 1 92 ? 34.450 21.768 -0.840 1.00 15.12 128 ASN X N 1
ATOM 720 C CA . ASN A 1 92 ? 33.983 22.761 -1.836 1.00 16.68 128 ASN X CA 1
ATOM 721 C C . ASN A 1 92 ? 34.334 24.189 -1.467 1.00 18.45 128 ASN X C 1
ATOM 722 O O . ASN A 1 92 ? 34.682 24.959 -2.348 1.00 19.75 128 ASN X O 1
ATOM 727 N N . GLU A 1 93 ? 34.277 24.511 -0.188 1.00 19.21 129 GLU X N 1
ATOM 728 C CA . GLU A 1 93 ? 34.624 25.858 0.274 1.00 20.29 129 GLU X CA 1
ATOM 729 C C . GLU A 1 93 ? 36.109 26.142 0.061 1.00 20.66 129 GLU X C 1
ATOM 730 O O . GLU A 1 93 ? 36.471 27.266 -0.403 1.00 21.25 129 GLU X O 1
ATOM 736 N N . GLN A 1 94 ? 36.975 25.179 0.353 1.00 21.02 130 GLN X N 1
ATOM 737 C CA . GLN A 1 94 ? 38.420 25.330 0.123 1.00 21.52 130 GLN X CA 1
ATOM 738 C C . GLN A 1 94 ? 38.767 25.404 -1.369 1.00 22.43 130 GLN X C 1
ATOM 739 O O . GLN A 1 94 ? 39.661 26.156 -1.766 1.00 22.69 130 GLN X O 1
ATOM 745 N N . ILE A 1 95 ? 38.055 24.637 -2.196 1.00 22.33 131 ILE X N 1
ATOM 746 C CA . ILE A 1 95 ? 38.285 24.629 -3.637 1.00 22.86 131 ILE X CA 1
ATOM 747 C C . ILE A 1 95 ? 37.900 25.997 -4.218 1.00 25.25 131 ILE X C 1
ATOM 748 O O . ILE A 1 95 ? 38.662 26.559 -5.004 1.00 25.01 131 ILE X O 1
ATOM 753 N N . GLN A 1 96 ? 36.735 26.512 -3.827 1.00 27.95 132 GLN X N 1
ATOM 754 C CA . GLN A 1 96 ? 36.261 27.836 -4.241 1.00 30.91 132 GLN X CA 1
ATOM 755 C C . GLN A 1 96 ? 37.278 28.921 -3.860 1.00 32.57 132 GLN X C 1
ATOM 756 O O . GLN A 1 96 ? 37.516 29.828 -4.654 1.00 33.32 132 GLN X O 1
ATOM 762 N N . LYS A 1 97 ? 37.898 28.801 -2.683 1.00 34.24 133 LYS X N 1
ATOM 763 C CA . LYS A 1 97 ? 38.844 29.807 -2.159 1.00 35.87 133 LYS X CA 1
ATOM 764 C C . LYS A 1 97 ? 40.213 29.693 -2.843 1.00 36.42 133 LYS X C 1
ATOM 765 O O . LYS A 1 97 ? 41.003 30.650 -2.866 1.00 36.90 133 LYS X O 1
ATOM 771 N N . ALA A 1 98 ? 40.499 28.520 -3.395 1.00 36.78 134 ALA X N 1
ATOM 772 C CA . ALA A 1 98 ? 41.771 28.268 -4.054 1.00 37.20 134 ALA X CA 1
ATOM 773 C C . ALA A 1 98 ? 41.745 28.683 -5.522 1.00 37.44 134 ALA X C 1
ATOM 774 O O . ALA A 1 98 ? 42.801 28.718 -6.152 1.00 37.74 134 ALA X O 1
ATOM 776 N N . GLY A 1 99 ? 40.560 28.994 -6.054 1.00 37.68 135 GLY X N 1
ATOM 777 C CA . GLY A 1 99 ? 40.389 29.367 -7.452 1.00 38.40 135 GLY X CA 1
ATOM 778 C C . GLY A 1 99 ? 39.168 28.822 -8.197 1.00 38.94 135 GLY X C 1
ATOM 779 O O . GLY A 1 99 ? 38.918 29.230 -9.328 1.00 39.13 135 GLY X O 1
ATOM 780 N N . GLY A 1 100 ? 38.416 27.897 -7.587 1.00 39.46 136 GLY X N 1
ATOM 781 C CA . GLY A 1 100 ? 37.258 27.287 -8.219 1.00 39.68 136 GLY X CA 1
ATOM 782 C C . GLY A 1 100 ? 37.639 26.458 -9.436 1.00 39.96 136 GLY X C 1
ATOM 783 O O . GLY A 1 100 ? 38.420 25.515 -9.332 1.00 40.01 136 GLY X O 1
ATOM 784 N N . LEU A 1 101 ? 37.116 26.840 -10.599 1.00 40.23 137 LEU X N 1
ATOM 785 C CA . LEU A 1 101 ? 37.413 26.144 -11.859 1.00 40.20 137 LEU X CA 1
ATOM 786 C C . LEU A 1 101 ? 38.881 26.285 -12.330 1.00 39.85 137 LEU X C 1
ATOM 787 O O . LEU A 1 101 ? 39.304 25.559 -13.235 1.00 39.92 137 LEU X O 1
ATOM 792 N N . LYS A 1 102 ? 39.642 27.207 -11.727 1.00 39.17 138 LYS X N 1
ATOM 793 C CA . LYS A 1 102 ? 41.057 27.414 -12.070 1.00 38.38 138 LYS X CA 1
ATOM 794 C C . LYS A 1 102 ? 41.986 26.422 -11.387 1.00 37.02 138 LYS X C 1
ATOM 795 O O . LYS A 1 102 ? 43.180 26.404 -11.674 1.00 37.06 138 LYS X O 1
ATOM 801 N N . THR A 1 103 ? 41.447 25.628 -10.460 1.00 35.28 139 THR X N 1
ATOM 802 C CA . THR A 1 103 ? 42.249 24.692 -9.668 1.00 33.26 139 THR X CA 1
ATOM 803 C C . THR A 1 103 ? 42.302 23.309 -10.316 1.00 30.95 139 THR X C 1
ATOM 804 O O . THR A 1 103 ? 41.511 23.010 -11.207 1.00 31.49 139 THR X O 1
ATOM 808 N N . SER A 1 104 ? 43.212 22.477 -9.831 1.00 28.27 140 SER X N 1
ATOM 809 C CA . SER A 1 104 ? 43.187 21.028 -10.123 1.00 26.32 140 SER X CA 1
ATOM 810 C C . SER A 1 104 ? 42.849 20.064 -8.935 1.00 23.56 140 SER X C 1
ATOM 811 O O . SER A 1 104 ? 43.735 19.435 -8.320 1.00 24.38 140 SER X O 1
ATOM 814 N N . SER A 1 105 ? 41.560 19.846 -8.726 1.00 19.60 141 SER X N 1
ATOM 815 C CA . SER A 1 105 ? 41.067 19.403 -7.416 1.00 16.61 141 SER X CA 1
ATOM 816 C C . SER A 1 105 ? 40.415 18.021 -7.497 1.00 14.60 141 SER X C 1
ATOM 817 O O . SER A 1 105 ? 39.660 17.738 -8.418 1.00 14.35 141 SER X O 1
ATOM 820 N N . ILE A 1 106 ? 40.775 17.208 -6.529 1.00 13.35 142 ILE X N 1
ATOM 821 C CA . ILE A 1 106 ? 40.309 15.822 -6.390 1.00 13.05 142 ILE X CA 1
ATOM 822 C C . ILE A 1 106 ? 39.749 15.654 -4.996 1.00 12.60 142 ILE X C 1
ATOM 823 O O . ILE A 1 106 ? 40.393 16.048 -4.021 1.00 13.33 142 ILE X O 1
ATOM 828 N N . ILE A 1 107 ? 38.523 15.118 -4.902 1.00 11.46 143 ILE X N 1
ATOM 829 C CA . ILE A 1 107 ? 37.941 14.749 -3.613 1.00 11.05 143 ILE X CA 1
ATOM 830 C C . ILE A 1 107 ? 37.895 13.225 -3.522 1.00 9.71 143 ILE X C 1
ATOM 831 O O . ILE A 1 107 ? 37.419 12.578 -4.452 1.00 11.10 143 ILE X O 1
ATOM 836 N N . ILE A 1 108 ? 38.346 12.669 -2.414 1.00 9.69 144 ILE X N 1
ATOM 837 C CA . ILE A 1 108 ? 38.264 11.239 -2.148 1.00 9.98 144 ILE X CA 1
ATOM 838 C C . ILE A 1 108 ? 37.467 11.052 -0.859 1.00 10.09 144 ILE X C 1
ATOM 839 O O . ILE A 1 108 ? 37.910 11.442 0.227 1.00 11.04 144 ILE X O 1
ATOM 844 N N . ALA A 1 109 ? 36.262 10.515 -1.005 1.00 9.91 145 ALA X N 1
ATOM 845 C CA . ALA A 1 109 ? 35.369 10.260 0.134 1.00 9.90 145 ALA X CA 1
ATOM 846 C C . ALA A 1 109 ? 35.513 8.827 0.611 1.00 9.29 145 ALA X C 1
ATOM 847 O O . ALA A 1 109 ? 35.389 7.906 -0.166 1.00 10.26 145 ALA X O 1
ATOM 849 N N . LEU A 1 110 ? 35.862 8.653 1.879 1.00 9.40 146 LEU X N 1
ATOM 850 C CA . LEU A 1 110 ? 35.998 7.322 2.480 1.00 10.27 146 LEU X CA 1
ATOM 851 C C . LEU A 1 110 ? 34.781 7.116 3.364 1.00 9.82 146 LEU X C 1
ATOM 852 O O . LEU A 1 110 ? 34.603 7.828 4.331 1.00 11.01 146 LEU X O 1
ATOM 857 N N . THR A 1 111 ? 33.939 6.147 3.034 1.00 9.21 147 THR X N 1
ATOM 858 C CA . THR A 1 111 ? 32.648 6.008 3.707 1.00 8.83 147 THR X CA 1
ATOM 859 C C . THR A 1 111 ? 32.037 4.653 3.418 1.00 9.47 147 THR X C 1
ATOM 860 O O . THR A 1 111 ? 32.415 4.004 2.454 1.00 10.28 147 THR X O 1
ATOM 864 N N . ASP A 1 112 ? 31.088 4.233 4.252 1.00 9.46 148 ASP X N 1
ATOM 865 C CA . ASP A 1 112 ? 30.226 3.104 3.876 1.00 9.78 148 ASP X CA 1
ATOM 866 C C . ASP A 1 112 ? 29.030 3.480 3.013 1.00 9.48 148 ASP X C 1
ATOM 867 O O . ASP A 1 112 ? 28.310 2.618 2.526 1.00 9.75 148 ASP X O 1
ATOM 872 N N . GLY A 1 113 ? 28.843 4.771 2.785 1.00 9.14 149 GLY X N 1
ATOM 873 C CA . GLY A 1 113 ? 27.716 5.227 2.007 1.00 8.50 149 GLY X CA 1
ATOM 874 C C . GLY A 1 113 ? 26.328 4.927 2.577 1.00 9.14 149 GLY X C 1
ATOM 875 O O . GLY A 1 113 ? 25.341 4.975 1.833 1.00 10.09 149 GLY X O 1
ATOM 876 N N . LYS A 1 114 ? 26.272 4.636 3.870 1.00 9.33 150 LYS X N 1
ATOM 877 C CA . LYS A 1 114 ? 25.026 4.277 4.528 1.00 9.38 150 LYS X CA 1
ATOM 878 C C . LYS A 1 114 ? 24.380 5.553 5.062 1.00 8.99 150 LYS X C 1
ATOM 879 O O . LYS A 1 114 ? 24.676 5.988 6.172 1.00 10.39 150 LYS X O 1
ATOM 885 N N . LEU A 1 115 ? 23.528 6.148 4.249 1.00 9.07 151 LEU X N 1
ATOM 886 C CA . LEU A 1 115 ? 22.949 7.453 4.519 1.00 9.82 151 LEU X CA 1
ATOM 887 C C . LEU A 1 115 ? 21.464 7.320 4.897 1.00 11.28 151 LEU X C 1
ATOM 888 O O . LEU A 1 115 ? 20.780 6.332 4.516 1.00 12.89 151 LEU X O 1
ATOM 893 N N . ASP A 1 116 ? 21.023 8.294 5.681 1.00 11.32 152 ASP X N 1
ATOM 894 C CA . ASP A 1 116 ? 19.713 8.308 6.328 1.00 13.28 152 ASP X CA 1
ATOM 895 C C . ASP A 1 116 ? 18.887 9.504 5.896 1.00 13.53 152 ASP X C 1
ATOM 896 O O . ASP A 1 116 ? 19.395 10.603 5.657 1.00 12.16 152 ASP X O 1
ATOM 901 N N . GLY A 1 117 ? 17.580 9.298 5.849 1.00 14.56 153 GLY X N 1
ATOM 902 C CA . GLY A 1 117 ? 16.655 10.389 5.622 1.00 14.96 153 GLY X CA 1
ATOM 903 C C . GLY A 1 117 ? 16.947 11.190 4.367 1.00 14.45 153 GLY X C 1
ATOM 904 O O . GLY A 1 117 ? 16.997 10.648 3.279 1.00 15.67 153 GLY X O 1
ATOM 905 N N . LEU A 1 118 ? 17.129 12.490 4.537 1.00 14.74 154 LEU X N 1
ATOM 906 C CA . LEU A 1 118 ? 17.327 13.411 3.428 1.00 14.69 154 LEU X CA 1
ATOM 907 C C . LEU A 1 118 ? 18.783 13.557 3.067 1.00 12.96 154 LEU X C 1
ATOM 908 O O . LEU A 1 118 ? 19.096 14.290 2.126 1.00 13.22 154 LEU X O 1
ATOM 913 N N . VAL A 1 119 ? 19.684 12.909 3.804 1.00 12.15 155 VAL X N 1
ATOM 914 C CA . VAL A 1 119 ? 21.122 13.035 3.515 1.00 10.75 155 VAL X CA 1
ATOM 915 C C . VAL A 1 119 ? 21.498 12.640 2.081 1.00 10.64 155 VAL X C 1
ATOM 916 O O . VAL A 1 119 ? 22.311 13.319 1.495 1.00 11.00 155 VAL X O 1
ATOM 920 N N . PRO A 1 120 ? 20.950 11.577 1.497 1.00 10.68 156 PRO X N 1
ATOM 921 C CA . PRO A 1 120 ? 21.254 11.323 0.086 1.00 11.87 156 PRO X CA 1
ATOM 922 C C . PRO A 1 120 ? 20.976 12.534 -0.799 1.00 12.12 156 PRO X C 1
ATOM 923 O O . PRO A 1 120 ? 21.787 12.849 -1.660 1.00 12.98 156 PRO X O 1
ATOM 927 N N . SER A 1 121 ? 19.853 13.210 -0.590 1.00 13.12 157 SER X N 1
ATOM 928 C CA . SER A 1 121 ? 19.525 14.433 -1.348 1.00 14.95 157 SER X CA 1
ATOM 929 C C . SER A 1 121 ? 20.586 15.492 -1.180 1.00 13.54 157 SER X C 1
ATOM 930 O O . SER A 1 121 ? 21.052 16.100 -2.149 1.00 14.45 157 SER X O 1
ATOM 933 N N . TYR A 1 122 ? 20.997 15.731 0.047 1.00 12.60 158 TYR X N 1
ATOM 934 C CA . TYR A 1 122 ? 22.001 16.742 0.302 1.00 12.02 158 TYR X CA 1
ATOM 935 C C . TYR A 1 122 ? 23.351 16.367 -0.289 1.00 11.86 158 TYR X C 1
ATOM 936 O O . TYR A 1 122 ? 24.076 17.239 -0.803 1.00 12.97 158 TYR X O 1
ATOM 945 N N . ALA A 1 123 ? 23.700 15.088 -0.170 1.00 11.62 159 ALA X N 1
ATOM 946 C CA . ALA A 1 123 ? 25.030 14.620 -0.589 1.00 10.81 159 ALA X CA 1
ATOM 947 C C . ALA A 1 123 ? 25.203 14.701 -2.098 1.00 10.69 159 ALA X C 1
ATOM 948 O O . ALA A 1 123 ? 26.228 15.145 -2.592 1.00 11.32 159 ALA X O 1
ATOM 950 N N . GLU A 1 124 ? 24.162 14.304 -2.808 1.00 11.22 160 GLU X N 1
ATOM 951 C CA . GLU A 1 124 ? 24.144 14.307 -4.263 1.00 10.94 160 GLU X CA 1
ATOM 952 C C . GLU A 1 124 ? 24.166 15.740 -4.768 1.00 12.19 160 GLU X C 1
ATOM 953 O O . GLU A 1 124 ? 24.897 16.051 -5.711 1.00 13.62 160 GLU X O 1
ATOM 959 N N . LYS A 1 125 ? 23.424 16.641 -4.115 1.00 13.48 161 LYS X N 1
ATOM 960 C 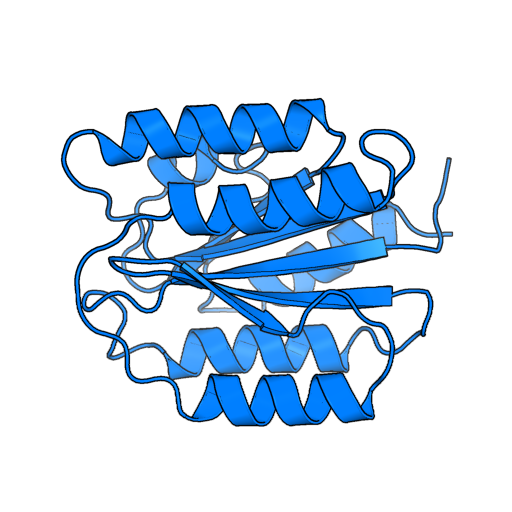CA . LYS A 1 125 ? 23.467 18.031 -4.522 1.00 15.12 161 LYS X CA 1
ATOM 961 C C . LYS A 1 125 ? 24.873 18.596 -4.312 1.00 13.75 161 LYS X C 1
ATOM 962 O O . LYS A 1 125 ? 25.376 19.348 -5.154 1.00 14.38 161 LYS X O 1
ATOM 968 N N . GLU A 1 126 ? 25.526 18.279 -3.195 1.00 12.71 162 GLU X N 1
ATOM 969 C CA . GLU A 1 126 ? 26.823 18.865 -2.877 1.00 13.62 162 GLU X CA 1
ATOM 970 C C . GLU A 1 126 ? 27.917 18.316 -3.780 1.00 12.79 162 GLU X C 1
ATOM 971 O O . GLU A 1 126 ? 28.837 19.061 -4.171 1.00 13.51 162 GLU X O 1
ATOM 977 N N . ALA A 1 127 ? 27.817 17.029 -4.145 1.00 11.78 163 ALA X N 1
ATOM 978 C C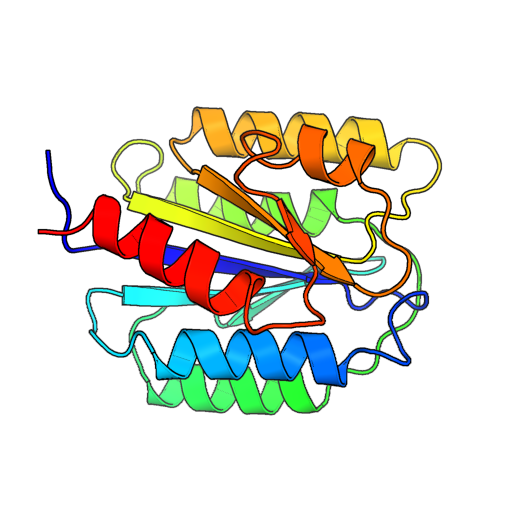A . ALA A 1 127 ? 28.799 16.433 -5.061 1.00 11.83 163 ALA X CA 1
ATOM 979 C C . ALA A 1 127 ? 28.658 17.017 -6.482 1.00 11.83 163 ALA X C 1
ATOM 980 O O . ALA A 1 127 ? 29.657 17.189 -7.190 1.00 12.07 163 ALA X O 1
ATOM 982 N N . LYS A 1 128 ? 27.431 17.368 -6.864 1.00 12.78 164 LYS X N 1
ATOM 983 C CA . LYS A 1 128 ? 27.181 18.036 -8.141 1.00 14.13 164 LYS X CA 1
ATOM 984 C C . LYS A 1 128 ? 27.841 19.423 -8.083 1.00 14.66 164 LYS X C 1
ATOM 985 O O . LYS A 1 128 ? 28.484 19.857 -9.059 1.00 14.72 164 LYS X O 1
ATOM 991 N N . ILE A 1 129 ? 27.756 20.115 -6.944 1.00 14.60 165 ILE X N 1
ATOM 992 C CA . ILE A 1 129 ? 28.495 21.381 -6.788 1.00 15.85 165 ILE X CA 1
ATOM 993 C C . ILE A 1 129 ? 30.016 21.173 -6.961 1.00 14.58 165 ILE X C 1
ATOM 994 O O . ILE A 1 129 ? 30.660 21.905 -7.698 1.00 15.62 165 ILE X O 1
ATOM 999 N N . SER A 1 130 ? 30.582 20.133 -6.363 1.00 12.77 166 SER X N 1
ATOM 1000 C CA . SER A 1 130 ? 31.994 19.823 -6.514 1.00 12.86 166 SER X CA 1
ATOM 1001 C C . SER A 1 130 ? 32.382 19.746 -7.992 1.00 12.82 166 SER X C 1
ATOM 1002 O O . SER A 1 130 ? 33.387 20.334 -8.411 1.00 13.82 166 SER X O 1
ATOM 1005 N N . ARG A 1 131 ? 31.601 19.013 -8.766 1.00 13.24 167 ARG X N 1
ATOM 1006 C CA . ARG A 1 131 ? 31.864 18.883 -10.207 1.00 13.96 167 ARG X CA 1
ATOM 1007 C C . ARG A 1 131 ? 31.720 20.227 -10.944 1.00 15.42 167 ARG X C 1
ATOM 1008 O O . ARG A 1 131 ? 32.511 20.516 -11.870 1.00 16.33 167 ARG X O 1
ATOM 1016 N N . SER A 1 132 ? 30.762 21.054 -10.526 1.00 16.49 168 SER X N 1
ATOM 1017 C CA . SER A 1 132 ? 30.593 22.398 -11.121 1.00 18.01 168 SER X CA 1
ATOM 1018 C C . SER A 1 132 ? 31.820 23.306 -10.872 1.00 18.66 168 SER X C 1
ATOM 1019 O O . SER A 1 132 ? 32.064 24.263 -11.641 1.00 19.47 168 SER X O 1
ATOM 1022 N N . LEU A 1 133 ? 32.566 23.050 -9.802 1.00 18.55 169 LEU X N 1
ATOM 1023 C CA . LEU A 1 133 ? 33.799 23.749 -9.484 1.00 19.19 169 LEU X CA 1
ATOM 1024 C C . LEU A 1 133 ? 35.012 23.146 -10.209 1.00 19.74 169 LEU X C 1
ATOM 1025 O O . LEU A 1 133 ? 36.144 23.579 -10.011 1.00 20.83 169 LEU X O 1
ATOM 1030 N N . GLY A 1 134 ? 34.777 22.095 -10.991 1.00 19.30 170 GLY X N 1
ATOM 1031 C CA . GLY A 1 134 ? 35.836 21.435 -11.754 1.00 19.13 170 GLY X CA 1
ATOM 1032 C C . GLY A 1 134 ? 36.528 20.275 -11.054 1.00 18.48 170 GLY X C 1
ATOM 1033 O O . GLY A 1 134 ? 37.476 19.698 -11.574 1.00 19.99 170 GLY X O 1
ATOM 1034 N N . ALA A 1 135 ? 36.038 19.901 -9.873 1.00 17.29 171 ALA X N 1
ATOM 1035 C CA . ALA A 1 135 ? 36.675 18.855 -9.089 1.00 16.59 171 ALA X CA 1
ATOM 1036 C C . ALA A 1 135 ? 36.214 17.511 -9.601 1.00 14.92 171 ALA X C 1
ATOM 1037 O O . ALA A 1 135 ? 35.145 17.411 -10.199 1.00 16.15 171 ALA X O 1
ATOM 1039 N N . SER A 1 136 ? 37.032 16.502 -9.352 1.00 13.54 172 SER X N 1
ATOM 1040 C CA . SER A 1 136 ? 36.645 15.130 -9.608 1.00 13.22 172 SER X CA 1
ATOM 1041 C C . SER A 1 136 ? 36.477 14.409 -8.269 1.00 12.54 172 SER X C 1
ATOM 1042 O O . SER A 1 136 ? 37.340 14.528 -7.387 1.00 13.23 172 SER X O 1
ATOM 1045 N N . VAL A 1 137 ? 35.367 13.676 -8.130 1.00 10.64 173 VAL X N 1
ATOM 1046 C CA . VAL A 1 137 ? 35.003 12.973 -6.899 1.00 10.04 173 VAL X CA 1
ATOM 1047 C C . VAL A 1 137 ? 35.186 11.461 -7.045 1.00 8.01 173 VAL X C 1
ATOM 1048 O O . VAL A 1 137 ? 34.652 10.847 -7.995 1.00 8.97 173 VAL X O 1
ATOM 1052 N N . TYR A 1 138 ? 35.960 10.877 -6.128 1.00 8.05 174 TYR X N 1
ATOM 1053 C CA . TYR A 1 138 ? 36.123 9.451 -5.981 1.00 8.02 174 TYR X CA 1
ATOM 1054 C C . TYR A 1 138 ? 35.533 8.993 -4.667 1.00 7.62 174 TYR X C 1
ATOM 1055 O O . TYR A 1 138 ? 35.502 9.744 -3.687 1.00 9.40 174 TYR X O 1
ATOM 1064 N N . CYS A 1 139 ? 35.058 7.747 -4.610 1.00 7.86 175 CYS X N 1
ATOM 1065 C CA . CYS A 1 139 ? 34.576 7.192 -3.372 1.00 8.20 175 CYS X CA 1
ATOM 1066 C C . CYS A 1 139 ? 35.251 5.868 -3.109 1.00 8.39 175 CYS X C 1
ATOM 1067 O O . CYS A 1 139 ? 35.331 5.020 -4.003 1.00 9.88 175 CYS X O 1
ATOM 1070 N N . VAL A 1 140 ? 35.702 5.683 -1.871 1.00 8.55 176 VAL X N 1
ATOM 1071 C CA . VAL A 1 140 ? 36.366 4.464 -1.431 1.00 9.08 176 VAL X CA 1
ATOM 1072 C C . VAL A 1 140 ? 35.500 3.886 -0.327 1.00 8.46 176 VAL X C 1
ATOM 1073 O O . VAL A 1 140 ? 35.290 4.499 0.704 1.00 9.24 176 VAL X O 1
ATOM 1077 N N . GLY A 1 141 ? 34.942 2.713 -0.589 1.00 9.49 177 GLY X N 1
ATOM 1078 C CA . GLY A 1 141 ? 33.916 2.120 0.248 1.00 9.85 177 GLY X CA 1
ATOM 1079 C C . GLY A 1 141 ? 34.435 1.232 1.357 1.00 11.76 177 GLY X C 1
ATOM 1080 O O . GLY A 1 141 ? 35.298 0.388 1.157 1.00 12.80 177 GLY X O 1
ATOM 1081 N N . VAL A 1 142 ? 33.839 1.410 2.527 1.00 13.16 178 VAL X N 1
ATOM 1082 C CA . VAL A 1 142 ? 34.220 0.749 3.776 1.00 14.98 178 VAL X CA 1
ATOM 1083 C C . VAL A 1 142 ? 33.089 -0.211 4.190 1.00 16.39 178 VAL X C 1
ATOM 1084 O O . VAL A 1 142 ? 31.904 0.108 4.049 1.00 15.39 178 VAL X O 1
ATOM 1088 N N . LEU A 1 143 ? 33.469 -1.382 4.694 1.00 17.81 179 LEU X N 1
ATOM 1089 C CA . LEU A 1 143 ? 32.516 -2.413 5.138 1.00 19.30 179 LEU X CA 1
ATOM 1090 C C . LEU A 1 143 ? 31.572 -2.828 4.008 1.00 19.34 179 LEU X C 1
ATOM 1091 O O . LEU A 1 143 ? 31.982 -2.881 2.845 1.00 19.21 179 LEU X O 1
ATOM 1096 N N . ASP A 1 144 ? 30.320 -3.161 4.316 1.00 19.34 180 ASP X N 1
ATOM 1097 C CA . ASP A 1 144 ? 29.380 -3.588 3.294 1.00 19.40 180 ASP X CA 1
ATOM 1098 C C . ASP A 1 144 ? 28.736 -2.352 2.692 1.00 18.26 180 ASP X C 1
ATOM 1099 O O . ASP A 1 144 ? 27.569 -2.054 2.909 1.00 18.88 180 ASP X O 1
ATOM 1104 N N . PHE A 1 145 ? 29.541 -1.603 1.936 1.00 15.30 181 PHE X N 1
ATOM 1105 C CA . PHE A 1 145 ? 29.145 -0.265 1.489 1.00 14.41 181 PHE X CA 1
ATOM 1106 C C . PHE A 1 145 ? 28.049 -0.264 0.437 1.00 13.83 181 PHE X C 1
ATOM 1107 O O . PHE A 1 145 ? 27.826 -1.243 -0.281 1.00 14.26 181 PHE X O 1
ATOM 1115 N N . GLU A 1 146 ? 27.347 0.865 0.364 1.00 12.39 182 GLU X N 1
ATOM 1116 C CA . GLU A 1 146 ? 26.261 1.075 -0.550 1.00 12.64 182 GLU X CA 1
ATOM 1117 C C . GLU A 1 146 ? 26.793 1.503 -1.904 1.00 12.06 182 GLU X C 1
ATOM 1118 O O . GLU A 1 146 ? 27.030 2.689 -2.177 1.00 11.33 182 GLU X O 1
ATOM 1124 N N . GLN A 1 147 ? 26.968 0.526 -2.773 1.00 12.03 183 GLN X N 1
ATOM 1125 C CA . GLN A 1 147 ? 27.597 0.744 -4.077 1.00 12.11 183 GLN X CA 1
ATOM 1126 C C . GLN A 1 147 ? 26.910 1.801 -4.905 1.00 11.59 183 GLN X C 1
ATOM 1127 O O . GLN A 1 147 ? 27.553 2.714 -5.392 1.00 11.29 183 GLN X O 1
ATOM 1133 N N . ALA A 1 148 ? 25.595 1.714 -5.078 1.00 11.44 184 ALA X N 1
ATOM 1134 C CA . ALA A 1 148 ? 24.925 2.663 -5.920 1.00 11.43 184 ALA X CA 1
ATOM 1135 C C . ALA A 1 148 ? 25.007 4.087 -5.378 1.00 11.27 184 ALA X C 1
ATOM 1136 O O . ALA A 1 148 ? 25.169 5.045 -6.134 1.00 10.76 184 ALA X O 1
ATOM 1138 N N . GLN A 1 149 ? 24.855 4.222 -4.074 1.00 10.37 185 GLN X N 1
ATOM 1139 C CA . GLN A 1 149 ? 24.940 5.550 -3.465 1.00 9.65 185 GLN X CA 1
ATOM 1140 C C . GLN A 1 149 ? 26.328 6.153 -3.726 1.00 9.51 185 GLN X C 1
ATOM 1141 O O . GLN A 1 149 ? 26.460 7.365 -4.023 1.00 9.47 185 GLN X O 1
ATOM 1147 N N . LEU A 1 150 ? 27.363 5.331 -3.631 1.00 8.39 186 LEU X N 1
ATOM 1148 C CA . LEU A 1 150 ? 28.717 5.852 -3.891 1.00 8.45 186 LEU X CA 1
ATOM 1149 C C . LEU A 1 150 ? 28.911 6.205 -5.366 1.00 9.12 186 LEU X C 1
ATOM 1150 O O . LEU A 1 150 ? 29.610 7.153 -5.690 1.00 8.98 186 LEU X O 1
ATOM 1155 N N . GLU A 1 151 ? 28.297 5.435 -6.260 1.00 9.52 187 GLU X N 1
ATOM 1156 C CA . GLU A 1 151 ? 28.389 5.711 -7.695 1.00 9.63 187 GLU X CA 1
ATOM 1157 C C . GLU A 1 151 ? 27.756 7.044 -8.049 1.00 10.06 187 GLU X C 1
ATOM 1158 O O . GLU A 1 151 ? 28.213 7.725 -8.962 1.00 12.28 187 GLU X O 1
ATOM 1164 N N . ARG A 1 152 ? 26.678 7.400 -7.335 1.00 10.39 188 ARG X N 1
ATOM 1165 C CA . ARG A 1 152 ? 25.993 8.652 -7.590 1.00 11.25 188 ARG X CA 1
ATOM 1166 C C . ARG A 1 152 ? 26.789 9.868 -7.106 1.00 11.17 188 ARG X C 1
ATOM 1167 O O . ARG A 1 152 ? 26.740 10.932 -7.739 1.00 12.97 188 ARG X O 1
ATOM 1175 N N . ILE A 1 153 ? 27.510 9.709 -6.003 1.00 9.11 189 ILE X N 1
ATOM 1176 C CA . ILE A 1 153 ? 28.333 10.780 -5.436 1.00 9.23 189 ILE X CA 1
ATOM 1177 C C . ILE A 1 153 ? 29.616 10.981 -6.246 1.00 9.48 189 ILE X C 1
ATOM 1178 O O . ILE A 1 153 ? 30.034 12.106 -6.523 1.00 9.30 189 ILE X O 1
ATOM 1183 N N . ALA A 1 154 ? 30.296 9.880 -6.556 1.00 8.76 190 ALA X N 1
ATOM 1184 C CA . ALA A 1 154 ? 31.502 9.911 -7.398 1.00 8.34 190 ALA X CA 1
ATOM 1185 C C . ALA A 1 154 ? 31.169 10.341 -8.806 1.00 8.56 190 ALA X C 1
ATOM 1186 O O . ALA A 1 154 ? 30.017 10.376 -9.205 1.00 9.31 190 ALA X O 1
ATOM 1188 N N . ASP A 1 155 ? 32.190 10.660 -9.592 1.00 8.71 191 ASP X N 1
ATOM 1189 C CA . ASP A 1 155 ? 31.917 11.129 -10.959 1.00 9.44 191 ASP X CA 1
ATOM 1190 C C . ASP A 1 155 ? 31.245 10.063 -11.822 1.00 9.33 191 ASP X C 1
ATOM 1191 O O . ASP A 1 155 ? 30.523 10.365 -12.76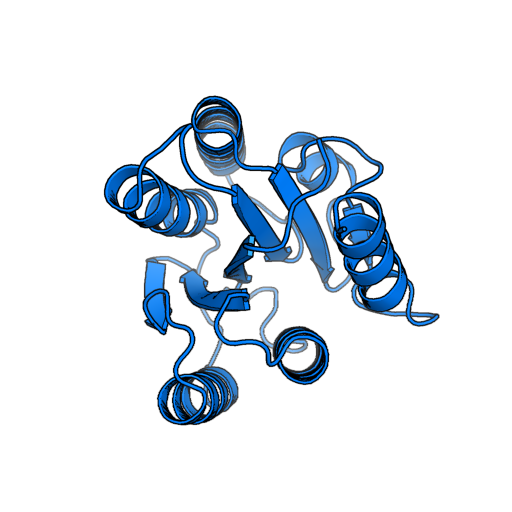9 1.00 11.44 191 ASP X O 1
ATOM 1196 N N . SER A 1 156 ? 31.562 8.807 -11.531 1.00 9.32 192 SER X N 1
ATOM 1197 C CA . SER A 1 156 ? 30.970 7.648 -12.194 1.00 9.37 192 SER X CA 1
ATOM 1198 C C . SER A 1 156 ? 31.300 6.384 -11.422 1.00 9.98 192 SER X C 1
ATOM 1199 O O . SER A 1 156 ? 32.081 6.415 -10.485 1.00 10.06 192 SER X O 1
ATOM 1202 N N . LYS A 1 157 ? 30.773 5.250 -11.868 1.00 11.13 193 LYS X N 1
ATOM 1203 C CA . LYS A 1 157 ? 31.123 3.985 -11.241 1.00 12.35 193 LYS X CA 1
ATOM 1204 C C . LYS A 1 157 ? 32.600 3.624 -11.361 1.00 11.40 193 LYS X C 1
ATOM 1205 O O . LYS A 1 157 ? 33.105 2.831 -10.556 1.00 13.38 193 LYS X O 1
ATOM 1211 N N . GLU A 1 158 ? 33.326 4.232 -12.302 1.00 9.54 194 GLU X N 1
ATOM 1212 C CA . GLU A 1 158 ? 34.751 3.929 -12.445 1.00 9.03 194 GLU X CA 1
ATOM 1213 C C . GLU A 1 158 ? 35.655 4.713 -11.501 1.00 8.92 194 GLU X C 1
ATOM 1214 O O . GLU A 1 158 ? 36.881 4.515 -11.527 1.00 10.30 194 GLU X O 1
ATOM 1220 N N . GLN A 1 159 ? 35.050 5.524 -10.624 1.00 8.71 195 GLN X N 1
ATOM 1221 C CA . GLN A 1 159 ? 35.752 6.200 -9.534 1.00 8.58 195 GLN X CA 1
ATOM 1222 C C . GLN A 1 159 ? 35.290 5.723 -8.158 1.00 8.40 195 GLN X C 1
ATOM 1223 O O . GLN A 1 159 ? 35.505 6.404 -7.158 1.00 9.26 195 GLN X O 1
ATOM 1229 N N . VAL A 1 160 ? 34.696 4.542 -8.120 1.00 9.42 196 VAL X N 1
ATOM 1230 C CA . VAL A 1 160 ? 34.353 3.858 -6.879 1.00 9.62 196 VAL X CA 1
ATOM 1231 C C . VAL A 1 160 ? 35.203 2.588 -6.692 1.00 9.36 196 VAL X C 1
ATOM 1232 O O . VAL A 1 160 ? 35.248 1.749 -7.576 1.00 10.68 196 VAL X O 1
ATOM 1236 N N . PHE A 1 161 ? 35.770 2.424 -5.506 1.00 9.59 197 PHE X N 1
ATOM 1237 C CA . PHE A 1 161 ? 36.643 1.283 -5.177 1.00 10.56 197 PHE X CA 1
ATOM 1238 C C . PHE A 1 161 ? 36.368 0.812 -3.757 1.00 11.85 197 PHE X C 1
ATOM 1239 O O . PHE A 1 161 ? 36.132 1.651 -2.881 1.00 11.30 197 PHE X O 1
ATOM 1247 N N . PRO A 1 162 ? 36.499 -0.471 -3.471 1.00 13.11 198 PRO X N 1
ATOM 1248 C CA . PRO A 1 162 ? 36.503 -0.942 -2.081 1.00 13.75 198 PRO X CA 1
ATOM 1249 C C . PRO A 1 162 ? 37.834 -0.588 -1.421 1.00 14.20 198 PRO X C 1
ATOM 1250 O O . PRO A 1 162 ? 38.883 -0.670 -2.063 1.00 14.46 198 PRO X O 1
ATOM 1254 N N . VAL A 1 163 ? 37.811 -0.218 -0.151 1.00 16.51 199 VAL X N 1
ATOM 1255 C CA . VAL A 1 163 ? 39.030 0.024 0.617 1.00 18.35 199 VAL X CA 1
ATOM 1256 C C . VAL A 1 163 ? 39.764 -1.277 0.925 1.00 20.85 199 VAL X C 1
ATOM 1257 O O . VAL A 1 163 ? 40.981 -1.269 1.096 1.00 21.12 199 VAL X O 1
ATOM 1261 N N . LYS A 1 164 ? 39.027 -2.376 0.938 1.00 23.89 200 LYS X N 1
ATOM 1262 C CA . LYS A 1 164 ? 39.607 -3.695 1.208 1.00 28.41 200 LYS X CA 1
ATOM 1263 C C . LYS A 1 164 ? 39.921 -4.420 -0.085 1.00 30.22 200 LYS X C 1
ATOM 1264 O O . LYS A 1 164 ? 39.123 -4.394 -1.003 1.00 32.21 200 LYS X O 1
ATOM 1270 N N . GLY A 1 165 ? 41.070 -5.069 -0.153 1.00 32.54 201 GLY X N 1
ATOM 1271 C CA . GLY A 1 165 ? 41.293 -6.125 -1.126 1.00 33.72 201 GLY X CA 1
ATOM 1272 C C . GLY A 1 165 ? 42.100 -5.768 -2.364 1.00 34.58 201 GLY X C 1
ATOM 1273 O O . GLY A 1 165 ? 41.766 -4.821 -3.085 1.00 34.84 201 GLY X O 1
ATOM 1274 N N . GLY A 1 166 ? 43.152 -6.552 -2.611 1.00 35.45 202 GLY X N 1
ATOM 1275 C CA . GLY A 1 166 ? 43.935 -6.498 -3.845 1.00 35.88 202 GLY X CA 1
ATOM 1276 C C . GLY A 1 166 ? 44.604 -5.177 -4.236 1.00 35.86 202 GLY X C 1
ATOM 1277 O O . GLY A 1 166 ? 44.945 -4.977 -5.417 1.00 36.96 202 GLY X O 1
ATOM 1278 N N . PHE A 1 167 ? 44.797 -4.284 -3.264 1.00 35.28 203 PHE X N 1
ATOM 1279 C CA . PHE A 1 167 ? 45.313 -2.932 -3.521 1.00 34.32 203 PHE X CA 1
ATOM 1280 C C . PHE A 1 167 ? 44.532 -2.206 -4.628 1.00 32.33 203 PHE X C 1
ATOM 1281 O O . PHE A 1 167 ? 45.079 -1.349 -5.332 1.00 32.32 203 PHE X O 1
ATOM 1289 N N . GLN A 1 168 ? 43.242 -2.518 -4.752 1.00 29.18 204 GLN X N 1
ATOM 1290 C CA . GLN A 1 168 ? 42.453 -1.989 -5.849 1.00 26.58 204 GLN X CA 1
ATOM 1291 C C . GLN A 1 168 ? 42.293 -0.485 -5.747 1.00 23.31 204 GLN X C 1
ATOM 1292 O O . GLN A 1 168 ? 42.451 0.215 -6.740 1.00 22.21 204 GLN X O 1
ATOM 1298 N N . ALA A 1 169 ? 41.930 0.010 -4.569 1.00 19.93 205 ALA X N 1
ATOM 1299 C CA . ALA A 1 169 ? 41.665 1.427 -4.405 1.00 17.62 205 ALA X CA 1
ATOM 1300 C C . ALA A 1 169 ? 42.939 2.233 -4.551 1.00 16.87 205 ALA X C 1
ATOM 1301 O O . ALA A 1 169 ? 42.929 3.239 -5.231 1.00 15.12 205 ALA X O 1
ATOM 1303 N N . LEU A 1 170 ? 44.038 1.800 -3.917 1.00 17.55 206 LEU X N 1
ATOM 1304 C CA . LEU A 1 170 ? 45.267 2.577 -3.995 1.00 17.50 206 LEU X CA 1
ATOM 1305 C C . LEU A 1 170 ? 45.785 2.605 -5.422 1.00 17.03 206 LEU X C 1
ATOM 1306 O O . LEU A 1 170 ? 46.048 3.686 -5.954 1.00 15.52 206 LEU X O 1
ATOM 1311 N N . LYS A 1 171 ? 45.917 1.431 -6.038 1.00 17.56 207 LYS X N 1
ATOM 1312 C CA . LYS A 1 171 ? 46.395 1.337 -7.417 1.00 18.56 207 LYS X CA 1
ATOM 1313 C C . LYS A 1 171 ? 45.472 2.112 -8.347 1.00 16.53 207 LYS X C 1
ATOM 1314 O O . LYS A 1 171 ? 45.930 2.867 -9.192 1.00 15.58 207 LYS X O 1
ATOM 1320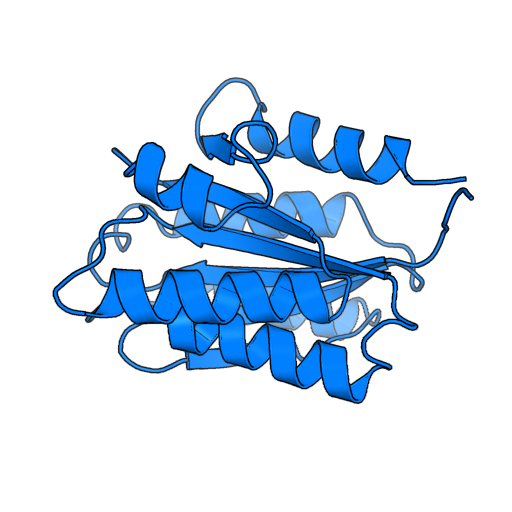 N N . GLY A 1 172 ? 44.157 1.954 -8.190 1.00 15.13 208 GLY X N 1
ATOM 1321 C CA . GLY A 1 172 ? 43.248 2.552 -9.135 1.00 14.10 208 GLY X CA 1
ATOM 1322 C C . GLY A 1 172 ? 43.277 4.059 -9.076 1.00 13.07 208 GLY X C 1
ATOM 1323 O O . GLY A 1 172 ? 43.247 4.710 -10.098 1.00 12.49 208 GLY X O 1
ATOM 1324 N N . ILE A 1 173 ? 43.328 4.614 -7.873 1.00 13.27 209 ILE X N 1
ATOM 1325 C CA . ILE A 1 173 ? 43.357 6.051 -7.732 1.00 12.86 209 ILE X CA 1
ATOM 1326 C C . ILE A 1 173 ? 44.701 6.648 -8.105 1.00 12.49 209 ILE X C 1
ATOM 1327 O O . ILE A 1 173 ? 44.746 7.660 -8.787 1.00 12.17 209 ILE X O 1
ATOM 1332 N N . ILE A 1 174 ? 45.791 6.007 -7.678 1.00 12.57 210 ILE X N 1
ATOM 1333 C CA . ILE A 1 174 ? 47.125 6.492 -8.053 1.00 13.54 210 ILE X CA 1
ATOM 1334 C C . ILE A 1 174 ? 47.225 6.469 -9.576 1.00 12.82 210 ILE X C 1
ATOM 1335 O O . ILE A 1 174 ? 47.617 7.445 -10.175 1.00 13.67 210 ILE X O 1
ATOM 1340 N N . ASN A 1 175 ? 46.787 5.368 -10.203 1.00 13.20 211 ASN X N 1
ATOM 1341 C CA . ASN A 1 175 ? 46.918 5.277 -11.668 1.00 12.61 211 ASN X CA 1
ATOM 1342 C C . ASN A 1 175 ? 46.011 6.285 -12.390 1.00 12.40 211 ASN X C 1
ATOM 1343 O O . ASN A 1 175 ? 46.381 6.818 -13.422 1.00 12.90 211 ASN X O 1
ATOM 1348 N N . SER A 1 176 ? 44.837 6.578 -11.824 1.00 11.81 212 SER X N 1
ATOM 1349 C CA . SER A 1 176 ? 43.960 7.624 -12.349 1.00 12.01 212 SER X CA 1
ATOM 1350 C C . SER A 1 176 ? 44.597 9.011 -12.303 1.00 13.23 212 SER X C 1
ATOM 1351 O O . SER A 1 176 ? 44.490 9.775 -13.248 1.00 14.02 212 SER X O 1
ATOM 1354 N N . ILE A 1 177 ? 45.277 9.320 -11.202 1.00 14.03 213 ILE X N 1
ATOM 1355 C CA . ILE A 1 177 ? 45.988 10.602 -11.075 1.00 14.75 213 ILE X CA 1
ATOM 1356 C C . ILE A 1 177 ? 47.174 10.686 -12.047 1.00 15.08 213 ILE X C 1
ATOM 1357 O O . ILE A 1 177 ? 47.362 11.703 -12.713 1.00 15.79 213 ILE X O 1
ATOM 1362 N N . LEU A 1 178 ? 47.955 9.625 -12.130 1.00 15.09 214 LEU X N 1
ATOM 1363 C CA . LEU A 1 178 ? 49.091 9.581 -13.056 1.00 16.23 214 LEU X CA 1
ATOM 1364 C C . LEU A 1 178 ? 48.648 9.745 -14.498 1.00 16.56 214 LEU X C 1
ATOM 1365 O O . LEU A 1 178 ? 49.344 10.373 -15.293 1.00 17.27 214 LEU X O 1
ATOM 1370 N N . ALA A 1 179 ? 47.473 9.214 -14.841 1.00 16.19 215 ALA X N 1
ATOM 1371 C CA . ALA A 1 179 ? 46.968 9.356 -16.203 1.00 15.73 215 ALA X CA 1
ATOM 1372 C C . ALA A 1 179 ? 46.721 10.818 -16.603 1.00 16.24 215 ALA X C 1
ATOM 1373 O O . ALA A 1 179 ? 46.777 11.165 -17.791 1.00 18.11 215 ALA X O 1
ATOM 1375 N N . GLN A 1 180 ? 46.435 11.651 -15.600 1.00 15.90 216 GLN X N 1
ATOM 1376 C CA . GLN A 1 180 ? 46.200 13.068 -15.750 1.00 15.90 216 GLN X CA 1
ATOM 1377 C C . GLN A 1 180 ? 47.497 13.891 -15.674 1.00 16.28 216 GLN X C 1
ATOM 1378 O O . GLN A 1 180 ? 47.458 15.101 -15.886 1.00 16.48 216 GLN X O 1
ATOM 1384 N N . SER A 1 181 ? 48.600 13.226 -15.359 1.00 15.78 217 SER X N 1
ATOM 1385 C CA . SER A 1 181 ? 49.880 13.894 -15.025 1.00 16.89 217 SER X CA 1
ATOM 1386 C C . SER A 1 181 ? 50.831 14.003 -16.203 1.00 17.74 217 SER X C 1
ATOM 1387 O O . SER A 1 181 ? 50.746 13.223 -17.146 1.00 19.89 217 SER X O 1
ATOM 1390 N N . CYS A 1 182 ? 51.750 14.970 -16.138 1.00 18.02 218 CYS X N 1
ATOM 1391 C CA . CYS A 1 182 ? 52.773 15.100 -17.174 1.00 18.61 218 CYS X CA 1
ATOM 1392 C C . CYS A 1 182 ? 53.858 14.047 -16.974 1.00 19.90 218 CYS X C 1
ATOM 1393 O O . CYS A 1 182 ? 54.569 13.742 -17.952 1.00 21.38 218 CYS X O 1
#

Secondary structure (DSSP, 8-state):
--BS-EEEEEEEE-SGGGGGGHHHHHHHHHHHHHH---TTEEEEEEEESSSEEEEEEEE--HHHHHHHHHHHHT----S---HHHHHHHHHHHHHHHTGGGS-EEEEEEE-----TTHHHHHHHHHHHHHHTT-EEEEEE-SS--HHHHHHHSSSGGGEEESSSTTHHHHHHHHHHHHTB-

Nearest PDB structures (foldseek):
  8fz4-assembly2_B  TM=9.855E-01  e=1.057E-34  Homo sapiens
  9doc-assembly1_A  TM=9.734E-01  e=9.766E-34  Homo sapiens
  1sht-assembly1_X  TM=9.784E-01  e=1.401E-33  Homo sapiens
  8ft8-assembly1_A  TM=9.760E-01  e=5.253E-33  Homo sapiens
  8fzu-assembly2_B  TM=9.500E-01  e=2.053E-31  Homo sapiens

Foldseek 3Di:
DFDDAEWEEEEEELAPVCQVPLVLVLVLVVVLCVVDLDQSYWYWYWYDAPAIDTLQQTGNDVVSVVVSSVVSVPRGRYHHTQSLRSLVVQLVSLVVVPQLVHRYEYEYEELLDHDDCSLVSLLVSLVSCVNSVYFYAYEHDDNHDQVSRQSSGPHSQRYYYSDDDCCNVVSVVVVSVVRHD